Protein AF-A0A962Y9X4-F1 (afdb_monomer)

Solvent-accessible surface area (backbone atoms only — not comparable to full-atom values): 12988 Å² total; per-residue (Å²): 122,91,63,60,58,50,52,53,44,17,52,38,47,25,53,14,50,51,26,37,35,48,17,72,58,70,67,43,61,69,30,40,52,50,14,50,55,36,32,64,44,26,44,75,70,36,74,74,23,45,61,57,31,49,41,53,49,50,48,50,44,45,65,75,44,47,75,53,32,58,54,52,50,50,52,49,50,53,48,49,52,54,34,53,77,65,60,35,51,77,59,91,78,32,34,47,34,79,51,34,43,29,42,79,98,79,46,78,44,55,40,49,83,48,92,53,58,66,49,53,47,47,43,38,69,72,31,82,83,45,39,69,59,57,62,44,55,63,52,30,50,47,31,68,74,35,65,74,49,29,74,74,32,50,39,52,32,55,48,26,53,39,53,50,47,52,51,48,51,52,48,47,43,39,29,32,28,72,56,29,64,44,39,69,71,43,56,59,49,56,53,56,51,52,34,51,41,55,52,52,54,50,47,52,53,52,49,52,50,57,51,53,56,55,57,53,58,56,53,53,55,53,53,52,57,59,69,70,55,72,95,80,79,89,80,79,96,79,85,87,130

Sequence (241 aa):
LAGYADLWLTACYGLAALSLLQWCRSGDYRQLGLGLLLGGCLPLIKVDGTVWALGLLVLVLVRALGKGFWILLLLTLVGAVIWYQRGGVQLGSWQITPQLIELPYIGRYELFYTANWAAVRDQLLFGGSWHLLWYLAPLSLLALLFPALRLRSPALFYGAVLFLFDLLVLYVLFFFTQAAQWAVDATSLNRLFMHISPLAVFLLFLLSQAILLSTGTSKGLNTELQSAVPPAQLKNPAVAR

Foldseek 3Di:
DVQPLLVLLLVLLLQLLVLLLVCLQPVDCVSVVSSLVSLVCQCVSDVVSVLSSVLSVLLVCCSVCPVVNVVVVVVVVVVVVVQQVVQHDDDPQAGDGCQWGGDPPSGIWGWDFDPLCVLLVCCCCPNDPNVLLVVVLVVLVCCCVDVVNCVLRVSSVSLSSSSVSLVVVVCRQCGTTPCVVVSNVVPVVVSSSSSCVSSSVVSVVSVVVSVVVVVVVVVVVVVVVVVPDDPPPPDDPDDDD

Radius of gyration: 23.95 Å; Cα contacts (8 Å, |Δi|>4): 258; chains: 1; bounding box: 43×59×86 Å

pLDDT: mean 83.58, std 12.85, range [46.34, 97.88]

Secondary structure (DSSP, 8-state):
-TTHHHHHHHHHHHHHHHHHHHHHHH--HHHHHHHHHHHHHHHHH-TTHHHHHHHHHHHHHHHHHTTHHHHHHHHHHHHHHHHHHTT-EEETTEEE-SSEEEETTTEEEEB-----HHHHHHHHHTSTTTHHHHHHHHHHHHHHH-HHHHHH-HHHHHHHHHHHHHHHHHHHHHHHBTTHHHHHTSHHHHHHHHHHHHHHHHHHHHHHHHHHHHHHHHHHHHHHHHHSS-TTSS-------

Nearest PDB structures (foldseek):
  4ags-assembly1_C  TM=7.314E-01  e=3.938E+00  Leishmania infantum
  5xsj-assembly1_L  TM=4.617E-01  e=5.982E+00  Clostridium beijerinckii NCIMB 8052

Structure (mmCIF, N/CA/C/O backbone):
data_AF-A0A962Y9X4-F1
#
_entry.id   AF-A0A962Y9X4-F1
#
loop_
_atom_site.group_PDB
_atom_site.id
_atom_site.type_symbol
_atom_site.label_atom_id
_atom_site.label_alt_id
_atom_site.label_comp_id
_atom_site.label_asym_id
_atom_site.label_entity_id
_atom_site.label_seq_id
_atom_site.pdbx_PDB_ins_code
_atom_site.Cartn_x
_atom_site.Cartn_y
_atom_site.Cartn_z
_atom_site.occupancy
_atom_site.B_iso_or_equiv
_atom_site.auth_seq_id
_atom_site.auth_comp_id
_atom_site.auth_asym_id
_atom_site.auth_atom_id
_atom_site.pdbx_PDB_model_num
ATOM 1 N N . LEU A 1 1 ? -10.520 3.914 -25.216 1.00 46.72 1 LEU A N 1
ATOM 2 C CA . LEU A 1 1 ? -10.070 4.902 -24.205 1.00 46.72 1 LEU A CA 1
ATOM 3 C C . LEU A 1 1 ? -9.368 4.170 -23.064 1.00 46.72 1 LEU A C 1
ATOM 5 O O . LEU A 1 1 ? -10.023 3.421 -22.353 1.00 46.72 1 LEU A O 1
ATOM 9 N N . ALA A 1 2 ? -8.062 4.369 -22.885 1.00 47.50 2 ALA A N 1
ATOM 10 C CA . ALA A 1 2 ? -7.242 3.653 -21.897 1.00 47.50 2 ALA A CA 1
ATOM 11 C C . ALA A 1 2 ? -7.530 4.001 -20.413 1.00 47.50 2 ALA A C 1
ATOM 13 O O . ALA A 1 2 ? -6.917 3.402 -19.537 1.00 47.50 2 ALA A O 1
ATOM 14 N N . GLY A 1 3 ? -8.446 4.942 -20.130 1.00 60.69 3 GLY A N 1
ATOM 15 C CA . GLY A 1 3 ? -8.770 5.412 -18.772 1.00 60.69 3 GLY A CA 1
ATOM 16 C C . GLY A 1 3 ? -9.952 4.720 -18.074 1.00 60.69 3 GLY A C 1
ATOM 17 O O . GLY A 1 3 ? -10.121 4.893 -16.874 1.00 60.69 3 GLY A O 1
ATOM 18 N N . TYR A 1 4 ? -10.766 3.916 -18.774 1.00 74.38 4 TYR A N 1
ATOM 19 C CA . TYR A 1 4 ? -11.915 3.242 -18.137 1.00 74.38 4 TYR A CA 1
ATOM 20 C C . TYR A 1 4 ? -11.484 2.168 -17.135 1.00 74.38 4 TYR A C 1
ATOM 22 O O . TYR A 1 4 ? -12.081 2.049 -16.070 1.00 74.38 4 TYR A O 1
ATOM 30 N N . ALA A 1 5 ? -10.436 1.403 -17.456 1.00 86.62 5 ALA A N 1
ATOM 31 C CA . ALA A 1 5 ? -9.940 0.346 -16.576 1.00 86.62 5 ALA A CA 1
ATOM 32 C C . ALA A 1 5 ? -9.414 0.902 -15.243 1.00 86.62 5 ALA A C 1
ATOM 34 O O . ALA A 1 5 ? -9.625 0.283 -14.206 1.00 86.62 5 ALA A O 1
ATOM 35 N N . ASP A 1 6 ? -8.797 2.088 -15.256 1.00 89.75 6 ASP A N 1
ATOM 36 C CA . ASP A 1 6 ? -8.283 2.734 -14.043 1.00 89.75 6 ASP A CA 1
ATOM 37 C C . ASP A 1 6 ? -9.418 3.151 -13.095 1.00 89.75 6 ASP A C 1
ATOM 39 O O . ASP A 1 6 ? -9.262 3.056 -11.881 1.00 89.75 6 ASP A O 1
ATOM 43 N N . LEU A 1 7 ? -10.589 3.545 -13.616 1.00 90.81 7 LEU A N 1
ATOM 44 C CA . LEU A 1 7 ? -11.763 3.859 -12.788 1.00 90.81 7 LEU A CA 1
ATOM 45 C C . LEU A 1 7 ? -12.306 2.614 -12.079 1.00 90.81 7 LEU A C 1
ATOM 47 O O . LEU A 1 7 ? -12.566 2.654 -10.877 1.00 90.81 7 LEU A O 1
ATOM 51 N N . TRP A 1 8 ? -12.434 1.499 -12.804 1.00 92.88 8 TRP A N 1
ATOM 52 C CA . TRP A 1 8 ? -12.843 0.220 -12.216 1.00 92.88 8 TRP A CA 1
ATOM 53 C C . TRP A 1 8 ? -11.830 -0.264 -11.185 1.00 92.88 8 TRP A C 1
ATOM 55 O O . TRP A 1 8 ? -12.212 -0.670 -10.090 1.00 92.88 8 TRP A O 1
ATOM 65 N N . LEU A 1 9 ? -10.538 -0.148 -11.498 1.00 94.25 9 LEU A N 1
ATOM 66 C CA . LEU A 1 9 ? -9.467 -0.507 -10.581 1.00 94.25 9 LEU A CA 1
ATOM 67 C C . LEU A 1 9 ? -9.491 0.364 -9.320 1.00 94.25 9 LEU A C 1
ATOM 69 O O . LEU A 1 9 ? -9.404 -0.169 -8.221 1.00 94.25 9 LEU A O 1
ATOM 73 N N . THR A 1 10 ? -9.687 1.677 -9.467 1.00 94.88 10 THR A N 1
ATOM 74 C CA . THR A 1 10 ? -9.823 2.631 -8.355 1.00 94.88 10 THR A CA 1
ATOM 75 C C . THR A 1 10 ? -10.999 2.271 -7.454 1.00 94.88 10 THR A C 1
ATOM 77 O O . THR A 1 10 ? -10.853 2.216 -6.234 1.00 94.88 10 THR A O 1
ATOM 80 N N . ALA A 1 11 ? -12.168 2.003 -8.040 1.00 95.06 11 ALA A N 1
ATOM 81 C CA . ALA A 1 11 ? -13.365 1.649 -7.286 1.00 95.06 11 ALA A CA 1
ATOM 82 C C . ALA A 1 11 ? -13.190 0.312 -6.550 1.00 95.06 11 ALA A C 1
ATOM 84 O O . ALA A 1 11 ? -13.435 0.237 -5.346 1.00 95.06 11 ALA A O 1
ATOM 85 N N . CYS A 1 12 ? -12.717 -0.728 -7.244 1.00 96.38 12 CYS A N 1
ATOM 86 C CA . CYS A 1 12 ? -12.464 -2.036 -6.644 1.00 96.38 12 CYS A CA 1
ATOM 87 C C . CYS A 1 12 ? -11.396 -1.962 -5.550 1.00 96.38 12 CYS A C 1
ATOM 89 O O . CYS A 1 12 ? -11.605 -2.522 -4.476 1.00 96.38 12 CYS A O 1
ATOM 91 N N . TYR A 1 13 ? -10.293 -1.245 -5.783 1.00 97.19 13 TYR A N 1
ATOM 92 C CA . TYR A 1 13 ? -9.227 -1.081 -4.796 1.00 97.19 13 TYR A CA 1
ATOM 93 C C . TYR A 1 13 ? -9.720 -0.317 -3.571 1.00 97.19 13 TYR A C 1
ATOM 95 O O . TYR A 1 13 ? -9.537 -0.779 -2.448 1.00 97.19 13 TYR A O 1
ATOM 103 N N . GLY A 1 14 ? -10.414 0.805 -3.779 1.00 96.69 14 GLY A N 1
ATOM 104 C CA . GLY A 1 14 ? -11.006 1.589 -2.702 1.00 96.69 14 GLY A CA 1
ATOM 105 C C . GLY A 1 14 ? -11.953 0.750 -1.847 1.00 96.69 14 GLY A C 1
ATOM 106 O O . GLY A 1 14 ? -11.791 0.690 -0.633 1.00 96.69 14 GLY A O 1
ATOM 107 N N . LEU A 1 15 ? -12.899 0.037 -2.463 1.00 97.75 15 LEU A N 1
ATOM 108 C CA . LEU A 1 15 ? -13.837 -0.824 -1.737 1.00 97.75 15 LEU A CA 1
ATOM 109 C C . LEU A 1 15 ? -13.135 -1.983 -1.017 1.00 97.75 15 LEU A C 1
ATOM 111 O O . LEU A 1 15 ? -13.470 -2.271 0.133 1.00 97.75 15 LEU A O 1
ATOM 115 N N . ALA A 1 16 ? -12.143 -2.613 -1.651 1.00 97.88 16 ALA A N 1
ATOM 116 C CA . ALA A 1 16 ? -11.348 -3.666 -1.030 1.00 97.88 16 ALA A CA 1
ATOM 117 C C . ALA A 1 16 ? -10.605 -3.141 0.206 1.00 97.88 16 ALA A C 1
ATOM 119 O O . ALA A 1 16 ? -10.707 -3.726 1.285 1.00 97.88 16 ALA A O 1
ATOM 120 N N . ALA A 1 17 ? -9.923 -2.000 0.074 1.00 97.62 17 ALA A N 1
ATOM 121 C CA . ALA A 1 17 ? -9.208 -1.347 1.160 1.00 97.62 17 ALA A CA 1
ATOM 122 C C . ALA A 1 17 ? -10.156 -0.988 2.312 1.00 97.62 17 ALA A C 1
ATOM 124 O O . ALA A 1 17 ? -9.894 -1.355 3.454 1.00 97.62 17 ALA A O 1
ATOM 125 N N . LEU A 1 18 ? -11.292 -0.342 2.030 1.00 97.12 18 LEU A N 1
ATOM 126 C CA . LEU A 1 18 ? -12.280 0.027 3.050 1.00 97.12 18 LEU A CA 1
ATOM 127 C C . LEU A 1 18 ? -12.853 -1.191 3.779 1.00 97.12 18 LEU A C 1
ATOM 129 O O . LEU A 1 18 ? -12.987 -1.169 5.004 1.00 97.12 18 LEU A O 1
ATOM 133 N N . SER A 1 19 ? -13.150 -2.265 3.047 1.00 97.69 19 SER A N 1
ATOM 134 C CA . SER A 1 19 ? -13.632 -3.515 3.630 1.00 97.69 19 SER A CA 1
ATOM 135 C C . SER A 1 19 ? -12.573 -4.144 4.546 1.00 97.69 19 SER A C 1
ATOM 137 O O . SER A 1 19 ? -12.862 -4.473 5.699 1.00 97.69 19 SER A O 1
ATOM 139 N N . LEU A 1 20 ? -11.305 -4.186 4.123 1.00 97.50 20 LEU A N 1
ATOM 140 C CA . LEU A 1 20 ? -10.213 -4.669 4.974 1.00 97.50 20 LEU A CA 1
ATOM 141 C C . LEU A 1 20 ? -9.964 -3.772 6.192 1.00 97.50 20 LEU A C 1
ATOM 143 O O . LEU A 1 20 ? -9.727 -4.286 7.283 1.00 97.50 20 LEU A O 1
ATOM 147 N N . LEU A 1 21 ? -10.066 -2.448 6.063 1.00 96.12 21 LEU A N 1
ATOM 148 C CA . LEU A 1 21 ? -9.967 -1.533 7.206 1.00 96.12 21 LEU A CA 1
ATOM 149 C C . LEU A 1 21 ? -11.110 -1.749 8.202 1.00 96.12 21 LEU A C 1
ATOM 151 O O . LEU A 1 21 ? -10.891 -1.719 9.417 1.00 96.12 21 LEU A O 1
ATOM 155 N N . GLN A 1 22 ? -12.315 -2.027 7.705 1.00 95.56 22 GLN A N 1
ATOM 156 C CA . GLN A 1 22 ? -13.458 -2.379 8.536 1.00 95.56 22 GLN A CA 1
ATOM 157 C C . GLN A 1 22 ? -13.240 -3.718 9.256 1.00 95.56 22 GLN A C 1
ATOM 159 O O . GLN A 1 22 ? -13.526 -3.804 10.454 1.00 95.56 22 GLN A O 1
ATOM 164 N N . TRP A 1 23 ? -12.682 -4.734 8.591 1.00 96.56 23 TRP A N 1
ATOM 165 C CA . TRP A 1 23 ? -12.260 -5.981 9.242 1.00 96.56 23 TRP A CA 1
ATOM 166 C C . TRP A 1 23 ? -11.181 -5.731 10.302 1.00 96.56 23 TRP A C 1
ATOM 168 O O . TRP A 1 23 ? -11.317 -6.178 11.438 1.00 96.56 23 TRP A O 1
ATOM 178 N N . CYS A 1 24 ? -10.151 -4.944 9.995 1.00 93.69 24 CYS A N 1
ATOM 179 C CA . CYS A 1 24 ? -9.100 -4.595 10.949 1.00 93.69 24 CYS A CA 1
ATOM 180 C C . CYS A 1 24 ? -9.654 -3.914 12.210 1.00 93.69 24 CYS A C 1
ATOM 182 O O . CYS A 1 24 ? -9.166 -4.178 13.312 1.00 93.69 24 CYS A O 1
ATOM 184 N N . ARG A 1 25 ? -10.684 -3.072 12.053 1.00 91.69 25 ARG A N 1
ATOM 185 C CA . ARG A 1 25 ? -11.368 -2.366 13.145 1.00 91.69 25 ARG A CA 1
ATOM 186 C C . ARG A 1 25 ? -12.295 -3.265 13.964 1.00 91.69 25 ARG A C 1
ATOM 188 O O . ARG A 1 25 ? -12.304 -3.155 15.184 1.00 91.69 25 ARG A O 1
ATOM 195 N N . SER A 1 26 ? -13.111 -4.084 13.305 1.00 92.69 26 SER A N 1
ATOM 196 C CA . SER A 1 26 ? -14.237 -4.801 13.932 1.00 92.69 26 SER A CA 1
ATOM 197 C C . SER A 1 26 ? -13.987 -6.289 14.179 1.00 92.69 26 SER A C 1
ATOM 199 O O . SER A 1 26 ? -14.693 -6.899 14.973 1.00 92.69 26 SER A O 1
ATOM 201 N N . GLY A 1 27 ? -13.002 -6.880 13.505 1.00 92.56 27 GLY A N 1
ATOM 202 C CA . GLY A 1 27 ? -12.784 -8.326 13.475 1.00 92.56 27 GLY A CA 1
ATOM 203 C C . GLY A 1 27 ? -13.788 -9.099 12.612 1.00 92.56 27 GLY A C 1
ATOM 204 O O . GLY A 1 27 ? -13.724 -10.324 12.590 1.00 92.56 27 GLY A O 1
ATOM 205 N N . ASP A 1 28 ? -14.698 -8.430 11.893 1.00 95.94 28 ASP A N 1
ATOM 206 C CA . ASP A 1 28 ? -15.720 -9.097 11.077 1.00 95.94 28 ASP A CA 1
ATOM 207 C C . ASP A 1 28 ? -15.116 -9.779 9.836 1.00 95.94 28 ASP A C 1
ATOM 209 O O . ASP A 1 28 ? -14.714 -9.128 8.869 1.00 95.94 28 ASP A O 1
ATOM 213 N N . TYR A 1 29 ? -15.079 -11.113 9.843 1.00 96.50 29 TYR A N 1
ATOM 214 C CA . TYR A 1 29 ? -14.534 -11.924 8.752 1.00 96.50 29 TYR A CA 1
ATOM 215 C C . TYR A 1 29 ? -15.316 -11.816 7.437 1.00 96.50 29 TYR A C 1
ATOM 217 O O . TYR A 1 29 ? -14.760 -12.119 6.383 1.00 96.50 29 TYR A O 1
ATOM 225 N N . ARG A 1 30 ? -16.570 -11.347 7.449 1.00 97.38 30 ARG A N 1
ATOM 226 C CA . ARG A 1 30 ? -17.319 -11.088 6.205 1.00 97.38 30 ARG A CA 1
ATOM 227 C C . ARG A 1 30 ? -16.662 -9.972 5.400 1.00 97.38 30 ARG A C 1
ATOM 229 O O . ARG A 1 30 ? -16.582 -10.052 4.179 1.00 97.38 30 ARG A O 1
ATOM 236 N N . GLN A 1 31 ? -16.140 -8.969 6.102 1.00 97.62 31 GLN A N 1
ATOM 237 C CA . GLN A 1 31 ? -15.397 -7.862 5.510 1.00 97.62 31 GLN A CA 1
ATOM 238 C C . GLN A 1 31 ? -14.004 -8.307 5.046 1.00 97.62 31 GLN A C 1
ATOM 240 O O . GLN A 1 31 ? -13.529 -7.868 4.006 1.00 97.62 31 GLN A O 1
ATOM 245 N N . LEU A 1 32 ? -13.375 -9.263 5.740 1.00 97.44 32 LEU A N 1
ATOM 246 C CA . LEU A 1 32 ? -12.164 -9.901 5.217 1.00 97.44 32 LEU A CA 1
ATOM 247 C C . LEU A 1 32 ? -12.449 -10.618 3.891 1.00 97.44 32 LEU A C 1
ATOM 249 O O . LEU A 1 32 ? -11.742 -10.395 2.914 1.00 97.44 32 LEU A O 1
ATOM 253 N N . GLY A 1 33 ? -13.493 -11.450 3.850 1.00 97.69 33 GLY A N 1
ATOM 254 C CA . GLY A 1 33 ? -13.881 -12.185 2.646 1.00 97.69 33 GLY A CA 1
ATOM 255 C C . GLY A 1 33 ? -14.200 -11.258 1.473 1.00 97.69 33 GLY A C 1
ATOM 256 O O . GLY A 1 33 ? -13.692 -11.471 0.376 1.00 97.69 33 GLY A O 1
ATOM 257 N N . LEU A 1 34 ? -14.973 -10.193 1.713 1.00 97.88 34 LEU A N 1
ATOM 258 C CA . LEU A 1 34 ? -15.286 -9.184 0.699 1.00 97.88 34 LEU A CA 1
ATOM 259 C C . LEU A 1 34 ? -14.027 -8.449 0.214 1.00 97.88 34 LEU A C 1
ATOM 261 O O . LEU A 1 34 ? -13.825 -8.318 -0.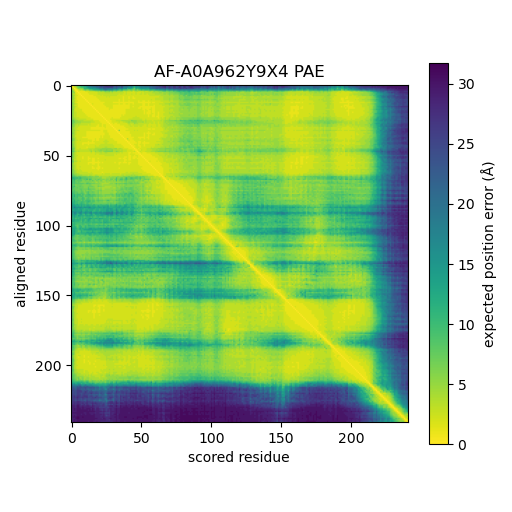991 1.00 97.88 34 LEU A O 1
ATOM 265 N N . GLY A 1 35 ? -13.166 -8.008 1.135 1.00 97.31 35 GLY A N 1
ATOM 266 C CA . GLY A 1 35 ? -11.914 -7.334 0.803 1.00 97.31 35 GLY A CA 1
ATOM 267 C C . GLY A 1 35 ? -10.958 -8.211 -0.010 1.00 97.31 35 GLY A C 1
ATOM 268 O O . GLY A 1 35 ? -10.387 -7.741 -0.990 1.00 97.31 35 GLY A O 1
ATOM 269 N N . LEU A 1 36 ? -10.828 -9.494 0.341 1.00 97.38 36 LEU A N 1
ATOM 270 C CA . LEU A 1 36 ? -10.015 -10.459 -0.407 1.00 97.38 36 LEU A CA 1
ATOM 271 C C . LEU A 1 36 ? -10.610 -10.783 -1.778 1.00 97.38 36 LEU A C 1
ATOM 273 O O . LEU A 1 36 ? -9.864 -10.880 -2.748 1.00 97.38 36 LEU A O 1
ATOM 277 N N . LEU A 1 37 ? -11.935 -10.916 -1.875 1.00 97.75 37 LEU A N 1
ATOM 278 C CA . LEU A 1 37 ? -12.621 -11.143 -3.145 1.00 97.75 37 LEU A CA 1
ATOM 279 C C . LEU A 1 37 ? -12.390 -9.968 -4.099 1.00 97.75 37 LEU A C 1
ATOM 281 O O . LEU A 1 37 ? -11.941 -10.171 -5.223 1.00 97.75 37 LEU A O 1
ATOM 285 N N . LEU A 1 38 ? -12.621 -8.737 -3.633 1.00 97.38 38 LEU A N 1
ATOM 286 C CA . LEU A 1 38 ? -12.392 -7.530 -4.430 1.00 97.38 38 LEU A CA 1
ATOM 287 C C . LEU A 1 38 ? -10.906 -7.339 -4.765 1.00 97.38 38 LEU A C 1
ATOM 289 O O . LEU A 1 38 ? -10.576 -6.993 -5.897 1.00 97.38 38 LEU A O 1
ATOM 293 N N . GLY A 1 39 ? -10.011 -7.612 -3.811 1.00 96.25 39 GLY A N 1
ATOM 294 C CA . GLY A 1 39 ? -8.563 -7.581 -4.018 1.00 96.25 39 GLY A CA 1
ATOM 295 C C . GLY A 1 39 ? -8.095 -8.590 -5.070 1.00 96.25 39 GLY A C 1
ATOM 296 O O . GLY A 1 39 ? -7.272 -8.258 -5.918 1.00 96.25 39 GLY A O 1
ATOM 297 N N . GLY A 1 40 ? -8.674 -9.794 -5.073 1.00 96.00 40 GLY A N 1
ATOM 298 C CA . GLY A 1 40 ? -8.413 -10.835 -6.068 1.00 96.00 40 GLY A CA 1
ATOM 299 C C . GLY A 1 40 ? -8.912 -10.487 -7.473 1.00 96.00 40 GLY A C 1
ATOM 300 O O . GLY A 1 40 ? -8.381 -11.004 -8.452 1.00 96.00 40 GLY A O 1
ATOM 301 N N . CYS A 1 41 ? -9.881 -9.576 -7.598 1.00 95.62 41 CYS A N 1
ATOM 302 C CA . CYS A 1 41 ? -10.320 -9.058 -8.893 1.00 95.62 41 CYS A CA 1
ATOM 303 C C . CYS A 1 41 ? -9.356 -8.019 -9.488 1.00 95.62 41 CYS A C 1
ATOM 305 O O . CYS A 1 41 ? -9.370 -7.826 -10.702 1.00 95.62 41 CYS A O 1
ATOM 307 N N . LEU A 1 42 ? -8.509 -7.358 -8.687 1.00 94.94 42 LEU A N 1
ATOM 308 C CA . LEU A 1 42 ? -7.631 -6.284 -9.179 1.00 94.94 42 LEU A CA 1
ATOM 309 C C . LEU A 1 42 ? -6.696 -6.738 -10.315 1.00 94.94 42 LEU A C 1
ATOM 311 O O . LEU A 1 42 ? -6.689 -6.065 -11.349 1.00 94.94 42 LEU A O 1
ATOM 315 N N .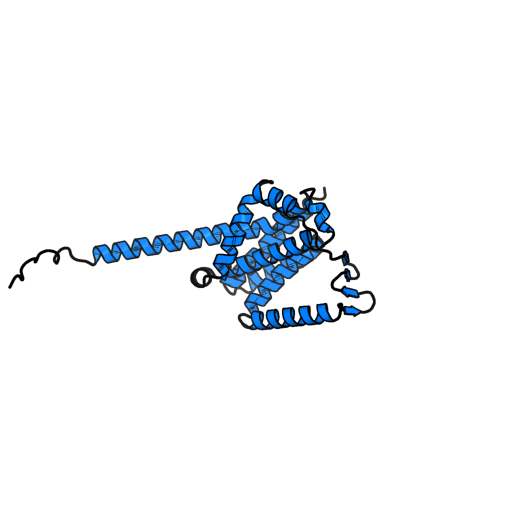 PRO A 1 43 ? -5.970 -7.874 -10.207 1.00 93.12 43 PRO A N 1
ATOM 316 C CA . PRO A 1 43 ? -5.108 -8.359 -11.288 1.00 93.12 43 PRO A CA 1
ATOM 317 C C . PRO A 1 43 ? -5.888 -8.725 -12.559 1.00 93.12 43 PRO A C 1
ATOM 319 O O . PRO A 1 43 ? -5.338 -8.660 -13.655 1.00 93.12 43 PRO A O 1
ATOM 322 N N . LEU A 1 44 ? -7.170 -9.094 -12.423 1.00 92.62 44 LEU A N 1
ATOM 323 C CA . LEU A 1 44 ? -8.043 -9.447 -13.549 1.00 92.62 44 LEU A CA 1
ATOM 324 C C . LEU A 1 44 ? -8.520 -8.212 -14.323 1.00 92.62 44 LEU A C 1
ATOM 326 O O . LEU A 1 44 ? -8.800 -8.307 -15.514 1.00 92.62 44 LEU A O 1
ATOM 330 N N . ILE A 1 45 ? -8.618 -7.057 -13.657 1.00 92.00 45 ILE A N 1
ATOM 331 C CA . ILE A 1 45 ? -8.985 -5.785 -14.295 1.00 92.00 45 ILE A CA 1
ATOM 332 C C . ILE A 1 45 ? -7.793 -5.226 -15.074 1.00 92.00 45 ILE A C 1
ATOM 334 O O . ILE A 1 45 ? -7.944 -4.758 -16.204 1.00 92.00 45 ILE A O 1
ATOM 338 N N . LYS A 1 46 ? -6.607 -5.229 -14.453 1.00 89.00 46 LYS A N 1
ATOM 339 C CA . LYS A 1 46 ? -5.385 -4.662 -15.027 1.00 89.00 46 LYS A CA 1
ATOM 340 C C . LYS A 1 46 ? -4.157 -5.279 -14.367 1.00 89.00 46 LYS A C 1
ATOM 342 O O . LYS A 1 46 ? -4.156 -5.492 -13.159 1.00 89.00 46 LYS A O 1
ATOM 347 N N . VAL A 1 47 ? -3.076 -5.452 -15.130 1.00 85.06 47 VAL A N 1
ATOM 348 C CA . VAL A 1 47 ? -1.792 -5.969 -14.616 1.00 85.06 47 VAL A CA 1
ATOM 349 C C . VAL A 1 47 ? -1.283 -5.144 -13.426 1.00 85.06 47 VAL A C 1
ATOM 351 O O . VAL A 1 47 ? -0.889 -5.725 -12.415 1.00 85.06 47 VAL A O 1
ATOM 354 N N . ASP A 1 48 ? -1.403 -3.810 -13.482 1.00 85.25 48 ASP A N 1
ATOM 355 C CA . ASP A 1 48 ? -1.052 -2.897 -12.377 1.00 85.25 48 ASP A CA 1
ATOM 356 C C . ASP A 1 48 ? -1.816 -3.216 -11.074 1.00 85.25 48 ASP A C 1
ATOM 358 O O . ASP A 1 48 ? -1.325 -2.962 -9.975 1.00 85.25 48 ASP A O 1
ATOM 362 N N . GLY A 1 49 ? -3.006 -3.816 -11.188 1.00 89.31 49 GLY A N 1
ATOM 363 C CA . GLY A 1 49 ? -3.828 -4.310 -10.084 1.00 89.31 49 GLY A CA 1
ATOM 364 C C . GLY A 1 49 ? -3.137 -5.338 -9.197 1.00 89.31 49 GLY A C 1
ATOM 365 O O . GLY A 1 49 ? -3.448 -5.430 -8.011 1.00 89.31 49 GLY A O 1
ATOM 366 N N . THR A 1 50 ? -2.155 -6.058 -9.740 1.00 90.50 50 THR A N 1
ATOM 367 C CA . THR A 1 50 ? -1.342 -7.025 -8.992 1.00 90.50 50 THR A CA 1
ATOM 368 C C . THR A 1 50 ? -0.600 -6.359 -7.841 1.00 90.50 50 THR A C 1
ATOM 370 O O . THR A 1 50 ? -0.571 -6.890 -6.734 1.00 90.50 50 THR A O 1
ATOM 373 N N . VAL A 1 51 ? -0.045 -5.167 -8.068 1.00 90.94 51 VAL A N 1
ATOM 374 C CA . VAL A 1 51 ? 0.738 -4.463 -7.047 1.00 90.94 51 VAL A CA 1
ATOM 375 C C . VAL A 1 51 ? -0.163 -3.943 -5.926 1.00 90.94 51 VAL A C 1
ATOM 377 O O . VAL A 1 51 ? 0.170 -4.070 -4.749 1.00 90.94 51 VAL A O 1
ATOM 380 N N . TRP A 1 52 ? -1.352 -3.449 -6.271 1.00 94.69 52 TRP A N 1
ATOM 381 C CA . TRP A 1 52 ? -2.349 -3.022 -5.287 1.00 94.69 52 TRP A CA 1
ATOM 382 C C . TRP A 1 52 ? -2.883 -4.197 -4.460 1.00 94.69 52 TRP A C 1
ATOM 384 O O . TRP A 1 52 ? -3.040 -4.082 -3.245 1.00 94.69 52 TRP A O 1
ATOM 394 N N . ALA A 1 53 ? -3.087 -5.363 -5.083 1.00 95.62 53 ALA A N 1
ATOM 395 C CA . ALA A 1 53 ? -3.457 -6.586 -4.373 1.00 95.62 53 ALA A CA 1
ATOM 396 C C . ALA A 1 53 ? -2.379 -7.019 -3.360 1.00 95.62 53 ALA A C 1
ATOM 398 O O . ALA A 1 53 ? -2.717 -7.454 -2.257 1.00 95.62 53 ALA A O 1
ATOM 399 N N . LEU A 1 54 ? -1.091 -6.844 -3.685 1.00 93.62 54 LEU A N 1
ATOM 400 C CA . LEU A 1 54 ? 0.003 -7.079 -2.735 1.00 93.62 54 LEU A CA 1
ATOM 401 C C . LEU A 1 54 ? -0.066 -6.129 -1.534 1.00 93.62 54 LEU A C 1
ATOM 403 O O . LEU A 1 54 ? 0.128 -6.580 -0.408 1.00 93.62 54 LEU A O 1
ATOM 407 N N . GLY A 1 55 ? -0.403 -4.853 -1.738 1.00 94.69 55 GLY A N 1
ATOM 408 C CA . GLY A 1 55 ? -0.610 -3.904 -0.636 1.00 94.69 55 GLY A CA 1
ATOM 409 C C . GLY A 1 55 ? -1.728 -4.340 0.313 1.00 94.69 55 GLY A C 1
ATOM 410 O O . GLY A 1 55 ? -1.546 -4.368 1.534 1.00 94.69 55 GLY A O 1
ATOM 411 N N . LEU A 1 56 ? -2.859 -4.786 -0.241 1.00 96.88 56 LEU A N 1
ATOM 412 C CA . LEU A 1 56 ? -3.964 -5.349 0.542 1.00 96.88 56 LEU A CA 1
ATOM 413 C C . LEU A 1 56 ? -3.538 -6.609 1.313 1.00 96.88 56 LEU A C 1
ATOM 415 O O . LEU A 1 56 ? -3.898 -6.771 2.480 1.00 96.88 56 LEU A O 1
ATOM 419 N N . LEU A 1 57 ? -2.732 -7.481 0.701 1.00 95.50 57 LEU A N 1
ATOM 420 C CA . LEU A 1 57 ? -2.191 -8.665 1.368 1.00 95.50 57 LEU A CA 1
ATOM 421 C C . LEU A 1 57 ? -1.248 -8.289 2.518 1.00 95.50 57 LEU A C 1
ATOM 423 O O . LEU A 1 57 ? -1.351 -8.861 3.603 1.00 95.50 57 LEU A O 1
ATOM 427 N N . VAL A 1 58 ? -0.366 -7.305 2.317 1.00 93.19 58 VAL A N 1
ATOM 428 C CA . VAL A 1 58 ? 0.498 -6.769 3.380 1.00 93.19 58 VAL A CA 1
ATOM 429 C C . VAL A 1 58 ? -0.354 -6.287 4.548 1.00 93.19 58 VAL A C 1
ATOM 431 O O . VAL A 1 58 ? -0.070 -6.644 5.689 1.00 93.19 58 VAL A O 1
ATOM 434 N N . LEU A 1 59 ? -1.441 -5.558 4.286 1.00 95.00 59 LEU A N 1
ATOM 435 C CA . LEU A 1 59 ? -2.360 -5.123 5.333 1.00 95.00 59 LEU A CA 1
ATOM 436 C C . LEU A 1 59 ? -2.954 -6.311 6.120 1.00 95.00 59 LEU A C 1
ATOM 438 O O . LEU A 1 59 ? -2.981 -6.282 7.356 1.00 95.00 59 LEU A O 1
ATOM 442 N N . VAL A 1 60 ? -3.379 -7.372 5.426 1.00 95.56 60 VAL A N 1
ATOM 443 C CA . VAL A 1 60 ? -3.877 -8.604 6.062 1.00 95.56 60 VAL A CA 1
ATOM 444 C C . VAL A 1 60 ? -2.810 -9.244 6.947 1.00 95.56 60 VAL A C 1
ATOM 446 O O . VAL A 1 60 ? -3.093 -9.576 8.100 1.00 95.56 60 VAL A O 1
ATOM 449 N N . LEU A 1 61 ? -1.573 -9.353 6.460 1.00 94.25 61 LEU A N 1
ATOM 450 C CA . LEU A 1 61 ? -0.450 -9.915 7.213 1.00 94.25 61 LEU A CA 1
ATOM 451 C C . LEU A 1 61 ? -0.102 -9.078 8.447 1.00 94.25 61 LEU A C 1
ATOM 453 O O . LEU A 1 61 ? 0.103 -9.635 9.525 1.00 94.25 61 LEU A O 1
ATOM 457 N N . VAL A 1 62 ? -0.091 -7.748 8.329 1.00 93.12 62 VAL A N 1
ATOM 458 C CA . VAL A 1 62 ? 0.158 -6.833 9.456 1.00 93.12 62 VAL A CA 1
ATOM 459 C C . VAL A 1 62 ? -0.883 -7.044 10.557 1.00 93.12 62 VAL A C 1
ATOM 461 O O . VAL A 1 62 ? -0.542 -7.073 11.743 1.00 93.12 62 VAL A O 1
ATOM 464 N N . ARG A 1 63 ? -2.162 -7.215 10.193 1.00 93.25 63 ARG A N 1
ATOM 465 C CA . ARG A 1 63 ? -3.233 -7.473 11.165 1.00 93.25 63 ARG A CA 1
ATOM 466 C C . ARG A 1 63 ? -3.140 -8.869 11.776 1.00 93.25 63 ARG A C 1
ATOM 468 O O . ARG A 1 63 ? -3.258 -8.978 12.996 1.00 93.25 63 ARG A O 1
ATOM 475 N N . ALA A 1 64 ? -2.946 -9.896 10.952 1.00 92.31 64 ALA A N 1
ATOM 476 C CA . ALA A 1 64 ? -2.960 -11.297 11.368 1.00 92.31 64 ALA A CA 1
ATOM 477 C C . ALA A 1 64 ? -1.741 -11.673 12.223 1.00 92.31 64 ALA A C 1
ATOM 479 O O . ALA A 1 64 ? -1.884 -12.358 13.232 1.00 92.31 64 ALA A O 1
ATOM 480 N N . LEU A 1 65 ? -0.548 -11.196 11.854 1.00 91.69 65 LEU A N 1
ATOM 481 C CA . LEU A 1 65 ? 0.702 -11.532 12.542 1.00 91.69 65 LEU A CA 1
ATOM 482 C C . LEU A 1 65 ? 1.008 -10.597 13.720 1.00 91.69 65 LEU A C 1
ATOM 484 O O . LEU A 1 65 ? 1.825 -10.929 14.582 1.00 91.69 65 LEU A O 1
ATOM 488 N N . GLY A 1 66 ? 0.387 -9.413 13.775 1.00 88.56 66 GLY A N 1
ATOM 489 C CA . GLY A 1 66 ? 0.590 -8.445 14.851 1.00 88.56 66 GLY A CA 1
ATOM 490 C C . GLY A 1 66 ? 2.070 -8.085 15.031 1.00 88.56 66 GLY A C 1
ATOM 491 O O . GLY A 1 66 ? 2.702 -7.553 14.124 1.00 88.56 66 GLY A O 1
ATOM 492 N N . LYS A 1 67 ? 2.651 -8.380 16.204 1.00 85.06 67 LYS A N 1
ATOM 493 C CA . LYS A 1 67 ? 4.088 -8.145 16.457 1.00 85.06 67 LYS A CA 1
ATOM 494 C C . LYS A 1 67 ? 5.000 -9.044 15.611 1.00 85.06 67 LYS A C 1
ATOM 496 O O . LYS A 1 67 ? 6.104 -8.623 15.279 1.00 85.06 67 LYS A O 1
ATOM 501 N N . GLY A 1 68 ? 4.535 -10.237 15.233 1.00 86.56 68 GLY A N 1
ATOM 502 C CA . GLY A 1 68 ? 5.273 -11.167 14.375 1.00 86.56 68 GLY A CA 1
ATOM 503 C C . GLY A 1 68 ? 5.527 -10.617 12.972 1.00 86.56 68 GLY A C 1
ATOM 504 O O . GLY A 1 68 ? 6.507 -10.999 12.341 1.00 86.56 68 GLY A O 1
ATOM 505 N N . PHE A 1 69 ? 4.722 -9.648 12.519 1.00 88.75 69 PHE A N 1
ATOM 506 C CA . PHE A 1 69 ? 4.976 -8.939 11.266 1.00 88.75 69 PHE A CA 1
ATOM 507 C C . PHE A 1 69 ? 6.336 -8.231 11.269 1.00 88.75 69 PHE A C 1
ATOM 509 O O . PHE A 1 69 ? 7.021 -8.254 10.258 1.00 88.75 69 PHE A O 1
ATOM 516 N N . TRP A 1 70 ? 6.771 -7.651 12.393 1.00 86.94 70 TRP A N 1
ATOM 517 C CA . TRP A 1 70 ? 8.078 -6.984 12.467 1.00 86.94 70 TRP A CA 1
ATOM 518 C C . TRP A 1 70 ? 9.239 -7.966 12.355 1.00 86.94 70 TRP A C 1
ATOM 520 O O . TRP A 1 70 ? 10.261 -7.634 11.765 1.00 86.94 70 TRP A O 1
ATOM 530 N N . ILE A 1 71 ? 9.067 -9.181 12.880 1.00 89.06 71 ILE A N 1
ATOM 531 C CA . ILE A 1 71 ? 10.042 -10.262 12.711 1.00 89.06 71 ILE A CA 1
ATOM 532 C C . ILE A 1 71 ? 10.075 -10.680 11.242 1.00 89.06 71 ILE A C 1
ATOM 534 O O . ILE A 1 71 ? 11.151 -10.754 10.660 1.00 89.06 71 ILE A O 1
ATOM 538 N N . LEU A 1 72 ? 8.911 -10.890 10.620 1.00 91.06 72 LEU A N 1
ATOM 539 C CA . LEU A 1 72 ? 8.825 -11.211 9.196 1.00 91.06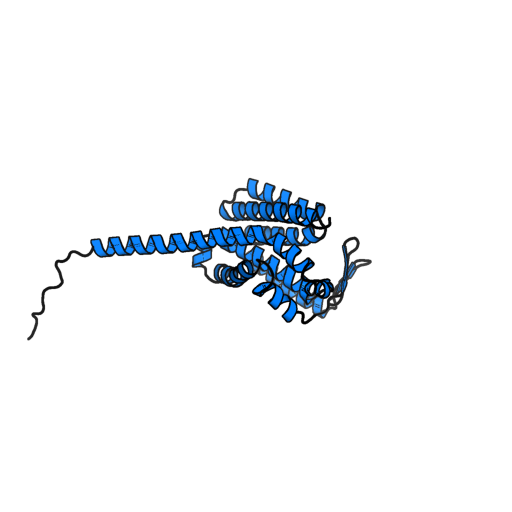 72 LEU A CA 1
ATOM 540 C C . LEU A 1 72 ? 9.450 -10.108 8.331 1.00 91.06 72 LEU A C 1
ATOM 542 O O . LEU A 1 72 ? 10.207 -10.410 7.414 1.00 91.06 72 LEU A O 1
ATOM 546 N N . LEU A 1 73 ? 9.182 -8.839 8.643 1.00 89.56 73 LEU A N 1
ATOM 547 C CA . LEU A 1 73 ? 9.758 -7.686 7.960 1.00 89.56 73 LEU A CA 1
ATOM 548 C C . LEU A 1 73 ? 11.279 -7.663 8.121 1.00 89.56 73 LEU A C 1
ATOM 550 O O . LEU A 1 73 ? 11.985 -7.517 7.131 1.00 89.56 73 LEU A O 1
ATOM 554 N N . LEU A 1 74 ? 11.788 -7.862 9.339 1.00 90.31 74 LEU A N 1
ATOM 555 C CA . LEU A 1 74 ? 13.223 -7.941 9.600 1.00 90.31 74 LEU A CA 1
ATOM 556 C C . LEU A 1 74 ? 13.867 -9.079 8.803 1.00 90.31 74 LEU A C 1
ATOM 558 O O . LEU A 1 74 ? 14.871 -8.857 8.136 1.00 90.31 74 LEU A O 1
ATOM 562 N N . LEU A 1 75 ? 13.275 -10.276 8.822 1.00 92.25 75 LEU A N 1
ATOM 563 C CA . LEU A 1 75 ? 13.753 -11.422 8.045 1.00 92.25 75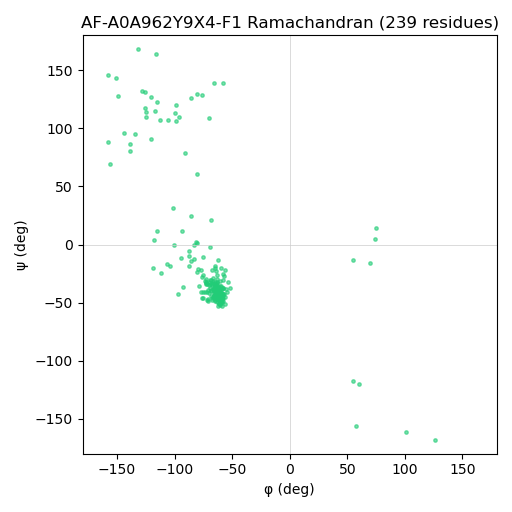 LEU A CA 1
ATOM 564 C C . LEU A 1 75 ? 13.720 -11.140 6.541 1.00 92.25 75 LEU A C 1
ATOM 566 O O . LEU A 1 75 ? 14.657 -11.498 5.835 1.00 92.25 75 LEU A O 1
ATOM 570 N N . THR A 1 76 ? 12.680 -10.459 6.060 1.00 89.81 76 THR A N 1
ATOM 571 C CA . THR A 1 76 ? 12.556 -10.053 4.655 1.00 89.81 76 THR A CA 1
ATOM 572 C C . THR A 1 76 ? 13.646 -9.052 4.280 1.00 89.81 76 THR A C 1
ATOM 574 O O . THR A 1 76 ? 14.278 -9.207 3.241 1.00 89.81 76 THR A O 1
ATOM 577 N N . LEU A 1 77 ? 13.929 -8.066 5.136 1.00 90.38 77 LEU A N 1
ATOM 578 C CA . LEU A 1 77 ? 14.994 -7.084 4.920 1.00 90.38 77 LEU A CA 1
ATOM 579 C C . LEU A 1 77 ? 16.381 -7.732 4.945 1.00 90.38 77 LEU A C 1
ATOM 581 O O . LEU A 1 77 ? 17.190 -7.480 4.057 1.00 90.38 77 LEU A O 1
ATOM 585 N N . VAL A 1 78 ? 16.651 -8.605 5.918 1.00 91.56 78 VAL A N 1
ATOM 586 C CA . VAL A 1 78 ? 17.904 -9.372 5.984 1.00 91.56 78 VAL A CA 1
ATOM 587 C C . VAL A 1 78 ? 18.053 -10.251 4.740 1.00 91.56 78 VAL A C 1
ATOM 589 O O . VAL A 1 78 ? 19.110 -10.256 4.112 1.00 91.56 78 VAL A O 1
ATOM 592 N N . GLY A 1 79 ? 16.984 -10.939 4.336 1.00 90.50 79 GLY A N 1
ATOM 593 C CA . GLY A 1 79 ? 16.940 -11.726 3.107 1.00 90.50 79 GLY A CA 1
ATOM 594 C C . GLY A 1 79 ? 17.214 -10.884 1.861 1.00 90.50 79 GLY A C 1
ATOM 595 O O . GLY A 1 79 ? 18.001 -11.302 1.018 1.00 90.50 79 GLY A O 1
ATOM 596 N N . ALA A 1 80 ? 16.646 -9.678 1.773 1.00 87.94 80 ALA A N 1
ATOM 597 C CA . ALA A 1 80 ? 16.884 -8.743 0.676 1.00 87.94 80 ALA A CA 1
ATOM 598 C C . ALA A 1 80 ? 18.344 -8.266 0.625 1.00 87.94 80 ALA A C 1
ATOM 600 O O . ALA A 1 80 ? 18.924 -8.198 -0.456 1.00 87.94 80 ALA A O 1
ATOM 601 N N . VAL A 1 81 ? 18.972 -8.000 1.776 1.00 89.00 81 VAL A N 1
ATOM 602 C CA . VAL A 1 81 ? 20.403 -7.651 1.849 1.00 89.00 81 VAL A CA 1
ATOM 603 C C . VAL A 1 81 ? 21.270 -8.815 1.371 1.00 89.00 81 VAL A C 1
ATOM 605 O O . VAL A 1 81 ? 22.170 -8.615 0.557 1.00 89.00 81 VAL A O 1
ATOM 608 N N . ILE A 1 82 ? 20.985 -10.038 1.828 1.00 90.25 82 ILE A N 1
ATOM 609 C CA . ILE A 1 82 ? 21.710 -11.241 1.396 1.00 90.25 82 ILE A CA 1
ATOM 610 C C . ILE A 1 82 ? 21.526 -11.469 -0.110 1.00 90.25 82 ILE A C 1
ATOM 612 O O . ILE A 1 82 ? 22.497 -11.735 -0.815 1.00 90.25 82 ILE A O 1
ATOM 616 N N . TRP A 1 83 ? 20.296 -11.343 -0.611 1.00 91.56 83 TRP A N 1
ATOM 617 C CA . TRP A 1 83 ? 19.968 -11.447 -2.032 1.00 91.56 83 TRP A CA 1
ATOM 618 C C . TRP A 1 83 ? 20.742 -10.417 -2.865 1.00 91.56 83 TRP A C 1
ATOM 620 O O . TRP A 1 83 ? 21.361 -10.786 -3.863 1.00 91.56 83 TRP A O 1
ATOM 630 N N . TYR A 1 84 ? 20.791 -9.160 -2.414 1.00 88.06 84 TYR A N 1
ATOM 631 C CA . TYR A 1 84 ? 21.521 -8.085 -3.086 1.00 88.06 84 TYR A CA 1
ATOM 632 C C . TYR A 1 84 ? 23.026 -8.374 -3.143 1.00 88.06 84 TYR A C 1
ATOM 634 O O . TYR A 1 84 ? 23.632 -8.287 -4.209 1.00 88.06 84 TYR A O 1
ATOM 642 N N . GLN A 1 85 ? 23.625 -8.792 -2.022 1.00 89.38 85 GLN A N 1
ATOM 643 C CA . GLN A 1 85 ? 25.050 -9.139 -1.960 1.00 89.38 85 GLN A CA 1
ATOM 644 C C . GLN A 1 85 ? 25.417 -10.336 -2.846 1.00 89.38 85 GLN A C 1
ATOM 646 O O . GLN A 1 85 ? 26.540 -10.412 -3.336 1.00 89.38 85 GLN A O 1
ATOM 651 N N . ARG A 1 86 ? 24.482 -11.265 -3.073 1.00 90.81 86 ARG A N 1
ATOM 652 C CA . ARG A 1 86 ? 24.676 -12.426 -3.955 1.00 90.81 86 ARG A CA 1
ATOM 653 C C . ARG A 1 86 ? 24.442 -12.129 -5.439 1.00 90.81 86 ARG A C 1
ATOM 655 O O . ARG A 1 86 ? 24.591 -13.034 -6.252 1.00 90.81 86 ARG A O 1
ATOM 662 N N . GLY A 1 87 ? 24.079 -10.897 -5.801 1.00 85.81 87 GLY A N 1
ATOM 663 C CA . GLY A 1 87 ? 23.765 -10.530 -7.187 1.00 85.81 87 GLY A CA 1
ATOM 664 C C . GLY A 1 87 ? 22.399 -11.032 -7.670 1.00 85.81 87 GLY A C 1
ATOM 665 O O . GLY A 1 87 ? 22.112 -10.984 -8.864 1.00 85.81 87 GLY A O 1
ATOM 666 N N . GLY A 1 88 ? 21.539 -11.476 -6.751 1.00 87.88 88 GLY A N 1
ATOM 667 C CA . GLY A 1 88 ? 20.174 -11.897 -7.030 1.00 87.88 88 GLY A CA 1
ATOM 668 C C . GLY A 1 88 ? 19.947 -13.406 -7.120 1.00 87.88 88 GLY A C 1
ATOM 669 O O . GLY A 1 88 ? 20.727 -14.208 -6.611 1.00 87.88 88 GLY A O 1
ATOM 670 N N . VAL A 1 89 ? 18.831 -13.793 -7.744 1.00 88.75 89 VAL A N 1
ATOM 671 C CA . VAL A 1 89 ? 18.439 -15.189 -7.999 1.00 88.75 89 VAL A CA 1
ATOM 672 C C . VAL A 1 89 ? 18.098 -15.343 -9.479 1.00 88.75 89 VAL A C 1
ATOM 674 O O . VAL A 1 89 ? 17.330 -14.556 -10.032 1.00 88.75 89 VAL A O 1
ATOM 677 N N . GLN A 1 90 ? 18.646 -16.384 -10.103 1.00 89.56 90 GLN A N 1
ATOM 678 C CA . GLN A 1 90 ? 18.338 -16.780 -11.475 1.00 89.56 90 GLN A CA 1
ATOM 679 C C . GLN A 1 90 ? 17.911 -18.250 -11.470 1.00 89.56 90 GLN A C 1
ATOM 681 O O . GLN A 1 90 ? 18.676 -19.122 -11.061 1.00 89.56 90 GLN A O 1
ATOM 686 N N . LEU A 1 91 ? 16.671 -18.520 -11.873 1.00 86.31 91 LEU A N 1
ATOM 687 C CA . LEU A 1 91 ? 16.072 -19.856 -11.901 1.00 86.31 91 LEU A CA 1
ATOM 688 C C . LEU A 1 91 ? 15.343 -20.047 -13.236 1.00 86.31 91 LEU A C 1
ATOM 690 O O . LEU A 1 91 ? 14.189 -19.653 -13.398 1.00 86.31 91 LEU A O 1
ATOM 694 N N . GLY A 1 92 ? 16.023 -20.652 -14.213 1.00 86.38 92 GLY A N 1
ATOM 695 C CA . GLY A 1 92 ? 15.472 -20.851 -15.556 1.00 86.38 92 GLY A CA 1
ATOM 696 C C . GLY A 1 92 ? 15.127 -19.517 -16.228 1.00 86.38 92 GLY A C 1
ATOM 697 O O . GLY A 1 92 ? 15.996 -18.671 -16.399 1.00 86.38 92 GLY A O 1
ATOM 698 N N . SER A 1 93 ? 13.854 -19.322 -16.587 1.00 83.81 93 SER A N 1
ATOM 699 C CA . SER A 1 93 ? 13.351 -18.074 -17.186 1.00 83.81 93 SER A CA 1
ATOM 700 C C . SER A 1 93 ? 13.073 -16.954 -16.173 1.00 83.81 93 SER A C 1
ATOM 702 O O . SER A 1 93 ? 12.559 -15.908 -16.554 1.00 83.81 93 SER A O 1
ATOM 704 N N . TRP A 1 94 ? 13.322 -17.184 -14.883 1.00 87.56 94 TRP A N 1
ATOM 705 C CA . TRP A 1 94 ? 13.113 -16.198 -13.828 1.00 87.56 94 TRP A CA 1
ATOM 706 C C . TRP A 1 94 ? 14.449 -15.547 -13.502 1.00 87.56 94 TRP A C 1
ATOM 708 O O . TRP A 1 94 ? 15.377 -16.232 -13.064 1.00 87.56 94 TRP A O 1
ATOM 718 N N . GLN A 1 95 ? 14.541 -14.232 -13.673 1.00 90.12 95 GLN A N 1
ATOM 719 C CA . GLN A 1 95 ? 15.715 -13.461 -13.278 1.00 90.12 95 GLN A CA 1
ATOM 720 C C . GLN A 1 95 ? 15.268 -12.338 -12.356 1.00 90.12 95 GLN A C 1
ATOM 722 O O . GLN A 1 95 ? 14.606 -11.401 -12.776 1.00 90.12 95 GLN A O 1
ATOM 727 N N . ILE A 1 96 ? 15.609 -12.435 -11.077 1.00 89.12 96 ILE A N 1
ATOM 728 C CA . ILE A 1 96 ? 15.353 -11.378 -10.101 1.00 89.12 96 ILE A CA 1
ATOM 729 C C . ILE A 1 96 ? 16.723 -10.984 -9.570 1.00 89.12 96 ILE A C 1
ATOM 731 O O . ILE A 1 96 ? 17.235 -11.592 -8.626 1.00 89.12 96 ILE A O 1
ATOM 735 N N . THR A 1 97 ? 17.339 -9.999 -10.217 1.00 88.69 97 THR A N 1
ATOM 736 C CA . THR A 1 97 ? 18.643 -9.422 -9.872 1.00 88.69 97 THR A CA 1
ATOM 737 C C . THR A 1 97 ? 18.497 -7.949 -9.478 1.00 88.69 97 THR A C 1
ATOM 739 O O . THR A 1 97 ? 17.463 -7.335 -9.751 1.00 88.69 97 THR A O 1
ATOM 742 N N . PRO A 1 98 ? 19.505 -7.340 -8.826 1.00 84.88 98 PRO A N 1
ATOM 743 C CA . PRO A 1 98 ? 19.446 -5.926 -8.452 1.00 84.88 98 PRO A CA 1
ATOM 744 C C . PRO A 1 98 ? 19.287 -4.957 -9.630 1.00 84.88 98 PRO A C 1
ATOM 746 O O . PRO A 1 98 ? 18.877 -3.819 -9.424 1.00 84.88 98 PRO A O 1
ATOM 749 N N . GLN A 1 99 ? 19.617 -5.393 -10.847 1.00 87.75 99 GLN A N 1
ATOM 750 C CA . GLN A 1 99 ? 19.550 -4.593 -12.071 1.00 87.75 99 GLN A CA 1
ATOM 751 C C . GLN A 1 99 ? 18.379 -4.990 -12.978 1.00 87.75 99 GLN A C 1
ATOM 753 O O . GLN A 1 99 ? 18.032 -4.238 -13.887 1.00 87.75 99 GLN A O 1
ATOM 758 N N . LEU A 1 100 ? 17.782 -6.166 -12.774 1.00 88.19 100 LEU A N 1
ATOM 759 C CA . LEU A 1 100 ? 16.802 -6.730 -13.692 1.00 88.19 100 LEU A CA 1
ATOM 760 C C . LEU A 1 100 ? 15.770 -7.580 -12.955 1.00 88.19 100 LEU A C 1
ATOM 762 O O . LEU A 1 100 ? 16.117 -8.527 -12.254 1.00 88.19 100 LEU A O 1
ATOM 766 N N . ILE A 1 101 ? 14.495 -7.296 -13.192 1.00 86.50 101 ILE A N 1
ATOM 767 C CA . ILE A 1 101 ? 13.393 -8.190 -12.842 1.00 86.50 101 ILE A CA 1
ATOM 768 C C . ILE A 1 101 ? 12.777 -8.692 -14.145 1.00 86.50 101 ILE A C 1
ATOM 770 O O . ILE A 1 101 ? 12.089 -7.956 -14.845 1.00 86.50 101 ILE A O 1
ATOM 774 N N . GLU A 1 102 ? 13.026 -9.950 -14.472 1.00 88.62 102 GLU A N 1
ATOM 775 C CA . GLU A 1 102 ? 12.431 -10.675 -15.585 1.00 88.62 102 GLU A CA 1
ATOM 776 C C . GLU A 1 102 ? 11.615 -11.844 -15.038 1.00 88.62 102 GLU A C 1
ATOM 778 O O . GLU A 1 102 ? 12.135 -12.775 -14.415 1.00 88.62 102 GLU A O 1
ATOM 783 N N . LEU A 1 103 ? 10.306 -11.765 -15.253 1.00 84.19 103 LEU A N 1
ATOM 784 C CA . LEU A 1 103 ? 9.345 -12.764 -14.811 1.00 84.19 103 LEU A CA 1
ATOM 785 C C . LEU A 1 103 ? 8.522 -13.212 -16.021 1.00 84.19 103 LEU A C 1
ATOM 787 O O . LEU A 1 103 ? 7.996 -12.356 -16.747 1.00 84.19 103 LEU A O 1
ATOM 791 N N . PRO A 1 104 ? 8.359 -14.530 -16.243 1.00 81.06 104 PRO A N 1
ATOM 792 C CA . PRO A 1 104 ? 7.517 -15.011 -17.327 1.00 81.06 104 PRO A CA 1
ATOM 793 C C . PRO A 1 104 ? 6.093 -14.471 -17.147 1.00 81.06 104 PRO A C 1
ATOM 795 O O . PRO A 1 104 ? 5.580 -14.413 -16.030 1.00 81.06 104 PRO A O 1
ATOM 798 N N . TYR A 1 105 ? 5.471 -14.057 -18.253 1.00 76.19 105 TYR A N 1
ATOM 799 C CA . TYR A 1 105 ? 4.127 -13.457 -18.326 1.00 76.19 105 TYR A CA 1
ATOM 800 C C . TYR A 1 105 ? 3.959 -12.040 -17.749 1.00 76.19 105 TYR A C 1
ATOM 802 O O . TYR A 1 105 ? 2.968 -11.394 -18.081 1.00 76.19 105 TYR A O 1
ATOM 810 N N . ILE A 1 106 ? 4.895 -11.532 -16.939 1.00 76.88 106 ILE A N 1
ATOM 811 C CA . ILE A 1 106 ? 4.831 -10.163 -16.388 1.00 76.88 106 ILE A CA 1
ATOM 812 C C . ILE A 1 106 ? 5.684 -9.213 -17.234 1.00 76.88 106 ILE A C 1
ATOM 814 O O . ILE A 1 106 ? 5.236 -8.123 -17.575 1.00 76.88 106 ILE A O 1
ATOM 818 N N . GLY A 1 107 ? 6.884 -9.651 -17.627 1.00 82.19 107 GLY A N 1
ATOM 819 C CA . GLY A 1 107 ? 7.776 -8.895 -18.502 1.00 82.19 107 GLY A CA 1
ATOM 820 C C . GLY A 1 107 ? 9.173 -8.707 -17.923 1.00 82.19 107 GLY A C 1
ATOM 821 O O . GLY A 1 107 ? 9.561 -9.352 -16.946 1.00 82.19 107 GLY A O 1
ATOM 822 N N . ARG A 1 108 ? 9.926 -7.816 -18.569 1.00 86.81 108 ARG A N 1
ATOM 823 C CA . ARG A 1 108 ? 11.311 -7.479 -18.244 1.00 86.81 108 ARG A CA 1
ATOM 824 C C . ARG A 1 108 ? 11.389 -6.023 -17.796 1.00 86.81 108 ARG A C 1
ATOM 826 O O . ARG A 1 108 ? 11.023 -5.127 -18.551 1.00 86.81 108 ARG A O 1
ATOM 833 N N . TYR A 1 109 ? 11.902 -5.802 -16.593 1.00 84.81 109 TYR A N 1
ATOM 834 C CA . TYR A 1 109 ? 12.018 -4.492 -15.965 1.00 84.81 109 TYR A CA 1
ATOM 835 C C . TYR A 1 109 ? 13.463 -4.240 -15.570 1.00 84.81 109 TYR A C 1
ATOM 837 O O . TYR A 1 109 ? 14.007 -4.908 -14.692 1.00 84.81 109 TYR A O 1
ATOM 845 N N . GLU A 1 110 ? 14.080 -3.264 -16.220 1.00 87.62 110 GLU A N 1
ATOM 846 C CA . GLU A 1 110 ? 15.414 -2.810 -15.848 1.00 87.62 110 GLU A CA 1
ATOM 847 C C . GLU A 1 110 ? 15.311 -1.854 -14.665 1.00 87.62 110 GLU A C 1
ATOM 849 O O . GLU A 1 110 ? 14.506 -0.916 -14.670 1.00 87.62 110 GLU A O 1
ATOM 854 N N . LEU A 1 111 ? 16.120 -2.134 -13.646 1.00 86.62 111 LEU A N 1
ATOM 855 C CA . LEU A 1 111 ? 16.176 -1.371 -12.415 1.00 86.62 111 LEU A CA 1
ATOM 856 C C . LEU A 1 111 ? 17.364 -0.420 -12.461 1.00 86.62 111 LEU A C 1
ATOM 858 O O . LEU A 1 111 ? 18.522 -0.837 -12.444 1.00 86.62 111 LEU A O 1
ATOM 862 N N . PHE A 1 112 ? 17.073 0.871 -12.496 1.00 87.06 112 PHE A N 1
ATOM 863 C CA . PHE A 1 112 ? 18.080 1.918 -12.411 1.00 87.06 112 PHE A CA 1
ATOM 864 C C . PHE A 1 112 ? 17.477 3.156 -11.767 1.00 87.06 112 PHE A C 1
ATOM 866 O O . PHE A 1 112 ? 16.314 3.493 -11.985 1.00 87.06 112 PHE A O 1
ATOM 873 N N . TYR A 1 113 ? 18.284 3.838 -10.959 1.00 88.75 113 TYR A N 1
ATOM 874 C CA . TYR A 1 113 ? 17.843 5.059 -10.309 1.00 88.75 113 TYR A CA 1
ATOM 875 C C . TYR A 1 113 ? 17.824 6.223 -11.303 1.00 88.75 113 TYR A C 1
ATOM 877 O O . TYR A 1 113 ? 18.831 6.515 -11.948 1.00 88.75 113 TYR A O 1
ATOM 885 N N . THR A 1 114 ? 16.695 6.921 -11.374 1.00 86.75 114 THR A N 1
ATOM 886 C CA . THR A 1 114 ? 16.527 8.138 -12.169 1.00 86.75 114 THR A CA 1
ATOM 887 C C . THR A 1 114 ? 16.133 9.296 -11.257 1.00 86.75 114 THR A C 1
ATOM 889 O O . THR A 1 114 ? 15.167 9.213 -10.500 1.00 86.75 114 THR A O 1
ATOM 892 N N . ALA A 1 115 ? 16.862 10.411 -11.330 1.00 87.06 115 ALA A N 1
ATOM 893 C CA . ALA A 1 115 ? 16.648 11.579 -10.475 1.00 87.06 115 ALA A CA 1
ATOM 894 C C . ALA A 1 115 ? 15.487 12.478 -10.959 1.00 87.06 115 ALA A C 1
ATOM 896 O O . ALA A 1 115 ? 15.673 13.665 -11.217 1.00 87.06 115 ALA A O 1
ATOM 897 N N . ASN A 1 116 ? 14.266 11.942 -11.032 1.00 84.69 116 ASN A N 1
ATOM 898 C CA . ASN A 1 116 ? 13.086 12.645 -11.568 1.00 84.69 116 ASN A CA 1
ATOM 899 C C . ASN A 1 116 ? 12.345 13.527 -10.550 1.00 84.69 116 ASN A C 1
ATOM 901 O O . ASN A 1 116 ? 11.161 13.834 -10.704 1.00 84.69 116 ASN A O 1
ATOM 905 N N . TRP A 1 117 ? 13.048 13.972 -9.508 1.00 86.44 117 TRP A N 1
ATOM 906 C CA . TRP A 1 117 ? 12.469 14.729 -8.400 1.00 86.44 117 TRP A CA 1
ATOM 907 C C . TRP A 1 117 ? 11.778 16.020 -8.829 1.00 86.44 117 TRP A C 1
ATOM 909 O O . TRP A 1 117 ? 10.743 16.349 -8.261 1.00 86.44 117 TRP A O 1
ATOM 919 N N . ALA A 1 118 ? 12.316 16.738 -9.820 1.00 86.81 118 ALA A N 1
ATOM 920 C CA . ALA A 1 118 ? 11.719 17.985 -10.296 1.00 86.81 118 ALA A CA 1
ATOM 921 C C . ALA A 1 118 ? 10.317 17.748 -10.882 1.00 86.81 118 ALA A C 1
ATOM 923 O O . ALA A 1 118 ? 9.354 18.334 -10.399 1.00 86.81 118 ALA A O 1
ATOM 924 N N . ALA A 1 119 ? 10.186 16.811 -11.827 1.00 83.00 119 ALA A N 1
ATOM 925 C CA . ALA A 1 119 ? 8.905 16.470 -12.447 1.00 83.00 119 ALA A CA 1
ATOM 926 C C . ALA A 1 119 ? 7.885 15.941 -11.424 1.00 83.00 119 ALA A C 1
ATOM 928 O O . ALA A 1 119 ? 6.732 16.365 -11.404 1.00 83.00 119 ALA A O 1
ATOM 929 N N . VAL A 1 120 ? 8.325 15.053 -10.525 1.00 83.12 120 VAL A N 1
ATOM 930 C CA . VAL A 1 120 ? 7.467 14.481 -9.478 1.00 83.12 120 VAL A CA 1
ATOM 931 C C . VAL A 1 120 ? 6.995 15.557 -8.498 1.00 83.12 120 VAL A C 1
ATOM 933 O O . VAL A 1 120 ? 5.807 15.615 -8.187 1.00 83.12 120 VAL A O 1
ATOM 936 N N . ARG A 1 121 ? 7.894 16.436 -8.037 1.00 86.38 121 ARG A N 1
ATOM 937 C CA . ARG A 1 121 ? 7.561 17.555 -7.145 1.00 86.38 121 ARG A CA 1
ATOM 938 C C . ARG A 1 121 ? 6.573 18.503 -7.807 1.00 86.38 121 ARG A C 1
ATOM 940 O O . ARG A 1 121 ? 5.589 18.876 -7.174 1.00 86.38 121 ARG A O 1
ATOM 947 N N . ASP A 1 122 ? 6.844 18.897 -9.045 1.00 83.94 122 ASP A N 1
ATOM 948 C CA . ASP A 1 122 ? 6.035 19.893 -9.733 1.00 83.94 122 ASP A CA 1
ATOM 949 C C . ASP A 1 122 ? 4.616 19.356 -9.964 1.00 83.94 122 ASP A C 1
ATOM 951 O O . ASP A 1 122 ? 3.639 20.053 -9.686 1.00 83.94 122 ASP A O 1
ATOM 955 N N . GLN A 1 123 ? 4.485 18.074 -10.317 1.00 80.44 123 GLN A N 1
ATOM 956 C CA . GLN A 1 123 ? 3.180 17.436 -10.467 1.00 80.44 123 GLN A CA 1
ATOM 957 C C . GLN A 1 123 ? 2.466 17.169 -9.131 1.00 80.44 123 GLN A C 1
ATOM 959 O O . GLN A 1 123 ? 1.244 17.234 -9.087 1.00 80.44 123 GLN A O 1
ATOM 964 N N . LEU A 1 124 ? 3.183 16.891 -8.037 1.00 78.69 124 LEU A N 1
ATOM 965 C CA . LEU A 1 124 ? 2.579 16.678 -6.713 1.00 78.69 124 LEU A CA 1
ATOM 966 C C . LEU A 1 124 ? 2.114 17.976 -6.044 1.00 78.69 124 LEU A C 1
ATOM 968 O O . LEU A 1 124 ? 1.072 17.984 -5.392 1.00 78.69 124 LEU A O 1
ATOM 972 N N . LEU A 1 125 ? 2.901 19.049 -6.154 1.00 80.88 125 LEU A N 1
ATOM 973 C CA . LEU A 1 125 ? 2.650 20.306 -5.443 1.00 80.88 125 LEU A CA 1
ATOM 974 C C . LEU A 1 125 ? 1.821 21.297 -6.259 1.00 80.88 125 LEU A C 1
ATOM 976 O O . LEU A 1 125 ? 1.003 22.013 -5.686 1.00 80.88 125 LEU A O 1
ATOM 980 N N . PHE A 1 126 ? 2.032 21.345 -7.574 1.00 77.50 126 PHE A N 1
ATOM 981 C CA . PHE A 1 126 ? 1.414 22.341 -8.453 1.00 77.50 126 PHE A CA 1
ATOM 982 C C . PHE A 1 126 ? 0.512 21.711 -9.523 1.00 77.50 126 PHE A C 1
ATOM 984 O O . PHE A 1 126 ? -0.357 22.387 -10.071 1.00 77.50 126 PHE A O 1
ATOM 991 N N . GLY A 1 127 ? 0.691 20.421 -9.814 1.00 71.25 127 GLY A N 1
ATOM 992 C CA . GLY A 1 127 ? -0.081 19.688 -10.812 1.00 71.25 127 GLY A CA 1
ATOM 993 C C . GLY A 1 127 ? -1.395 19.104 -10.281 1.00 71.25 127 GLY A C 1
ATOM 994 O O . GLY A 1 127 ? -1.432 18.314 -9.338 1.00 71.25 127 GLY A O 1
ATOM 995 N N . GLY A 1 128 ? -2.503 19.425 -10.952 1.00 71.94 128 GLY A N 1
ATOM 996 C CA . GLY A 1 128 ? -3.815 18.825 -10.679 1.00 71.94 128 GL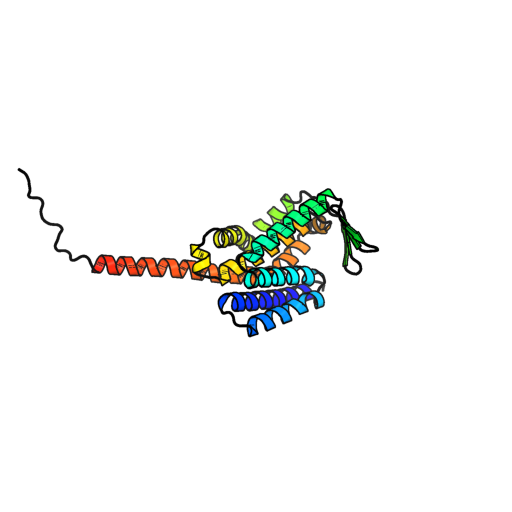Y A CA 1
ATOM 997 C C . GLY A 1 128 ? -4.316 19.005 -9.235 1.00 71.94 128 GLY A C 1
ATOM 998 O O . GLY A 1 128 ? -3.943 19.931 -8.517 1.00 71.94 128 GLY A O 1
ATOM 999 N N . SER A 1 129 ? -5.200 18.105 -8.794 1.00 73.31 129 SER A N 1
ATOM 1000 C CA . SER A 1 129 ? -5.817 18.145 -7.454 1.00 73.31 129 SER A CA 1
ATOM 1001 C C . SER A 1 129 ? -5.066 17.312 -6.402 1.00 73.31 129 SER A C 1
ATOM 1003 O O . SER A 1 129 ? -5.587 17.078 -5.313 1.00 73.31 129 SER A O 1
ATOM 1005 N N . TRP A 1 130 ? -3.847 16.850 -6.702 1.00 75.00 130 TRP A N 1
ATOM 1006 C CA . TRP A 1 130 ? -3.123 15.885 -5.861 1.00 75.00 130 TRP A CA 1
ATOM 1007 C C . TRP A 1 130 ? -2.368 16.501 -4.686 1.00 75.00 130 TRP A C 1
ATOM 1009 O O . TRP A 1 130 ? -2.000 15.778 -3.762 1.00 75.00 130 TRP A O 1
ATOM 1019 N N . HIS A 1 131 ? -2.204 17.823 -4.659 1.00 74.88 131 HIS A N 1
ATOM 1020 C CA . HIS A 1 131 ? -1.577 18.545 -3.548 1.00 74.88 131 HIS A CA 1
ATOM 1021 C C . HIS A 1 131 ? -2.226 18.215 -2.188 1.00 74.88 131 HIS A C 1
ATOM 1023 O O . HIS A 1 131 ? -1.537 18.122 -1.174 1.00 74.88 131 HIS A O 1
ATOM 1029 N N . LEU A 1 132 ? -3.536 17.934 -2.168 1.00 74.25 132 LEU A N 1
ATOM 1030 C CA . LEU A 1 132 ? -4.270 17.472 -0.983 1.00 74.25 132 LEU A CA 1
ATOM 1031 C C . LEU A 1 132 ? -3.794 16.100 -0.476 1.00 74.25 132 LEU A C 1
ATOM 1033 O O . LEU A 1 132 ? -3.691 15.896 0.734 1.00 74.25 132 LEU A O 1
ATOM 1037 N N . LEU A 1 133 ? -3.467 15.172 -1.384 1.00 76.06 133 LEU A N 1
ATOM 1038 C CA . LEU A 1 133 ? -2.929 13.855 -1.026 1.00 76.06 133 LEU A CA 1
ATOM 1039 C C . LEU A 1 133 ? -1.542 13.966 -0.398 1.00 76.06 133 LEU A C 1
ATOM 1041 O O . LEU A 1 133 ? -1.187 13.161 0.459 1.00 76.06 133 LEU A O 1
ATOM 1045 N N . TRP A 1 134 ? -0.750 14.962 -0.791 1.00 77.88 134 TRP A N 1
ATOM 1046 C CA . TRP A 1 134 ? 0.607 15.086 -0.277 1.00 77.88 134 TRP A CA 1
ATOM 1047 C C . TRP A 1 134 ? 0.645 15.477 1.202 1.00 77.88 134 TRP A C 1
ATOM 1049 O O . TRP A 1 134 ? 1.469 14.960 1.954 1.00 77.88 134 TRP A O 1
ATOM 1059 N N . TYR A 1 135 ? -0.310 16.288 1.667 1.00 78.25 135 TYR A N 1
ATOM 1060 C CA . TYR A 1 135 ? -0.451 16.586 3.095 1.00 78.25 135 TYR A CA 1
ATOM 1061 C C . TYR A 1 135 ? -0.825 15.355 3.934 1.00 78.25 135 TYR A C 1
ATOM 1063 O O . TYR A 1 135 ? -0.560 15.334 5.135 1.00 78.25 135 TYR A O 1
ATOM 1071 N N . LEU A 1 136 ? -1.376 14.298 3.329 1.00 78.81 136 LEU A N 1
ATOM 1072 C CA . LEU A 1 136 ? -1.689 13.055 4.037 1.00 78.81 136 LEU A CA 1
ATOM 1073 C C . LEU A 1 136 ? -0.472 12.190 4.339 1.00 78.81 136 LEU A C 1
ATOM 1075 O O . LEU A 1 136 ? -0.514 11.434 5.308 1.00 78.81 136 LEU A O 1
ATOM 1079 N N . ALA A 1 137 ? 0.605 12.280 3.557 1.00 80.50 137 ALA A N 1
ATOM 1080 C CA . ALA A 1 137 ? 1.817 11.501 3.799 1.00 80.50 137 ALA A CA 1
ATOM 1081 C C . ALA A 1 137 ? 2.432 11.777 5.191 1.00 80.50 137 ALA A C 1
ATOM 1083 O O . ALA A 1 137 ? 2.581 10.825 5.967 1.00 80.50 137 ALA A O 1
ATOM 1084 N N . PRO A 1 138 ? 2.712 13.039 5.590 1.00 84.88 138 PRO A N 1
ATOM 1085 C CA . PRO A 1 138 ? 3.217 13.317 6.932 1.00 84.88 138 PRO A CA 1
ATOM 1086 C C . PRO A 1 138 ? 2.188 12.968 8.015 1.00 84.88 138 PRO A C 1
ATOM 1088 O O . PRO A 1 138 ? 2.562 12.441 9.057 1.00 84.88 138 PRO A O 1
ATOM 1091 N N . LEU A 1 139 ? 0.889 13.177 7.775 1.00 82.00 139 LEU A N 1
ATOM 1092 C CA . LEU A 1 139 ? -0.162 12.829 8.742 1.00 82.00 139 LEU A CA 1
ATOM 1093 C C . LEU A 1 139 ? -0.260 11.313 8.977 1.00 82.00 139 LEU A C 1
ATOM 1095 O O . LEU A 1 139 ? -0.437 10.870 10.111 1.00 82.00 139 LEU A O 1
ATOM 1099 N N . SER A 1 140 ? -0.082 10.516 7.925 1.00 81.50 140 SER A N 1
ATOM 1100 C CA . SER A 1 140 ? -0.026 9.054 8.005 1.00 81.50 140 SER A CA 1
ATOM 1101 C C . SER A 1 140 ? 1.192 8.594 8.805 1.00 81.50 140 SER A C 1
ATOM 1103 O O . SER A 1 140 ? 1.077 7.709 9.651 1.00 81.50 140 SER A O 1
ATOM 1105 N N . LEU A 1 141 ? 2.344 9.248 8.619 1.00 83.94 141 LEU A N 1
ATOM 1106 C CA . LEU A 1 141 ? 3.535 8.989 9.428 1.00 83.94 141 LEU A CA 1
ATOM 1107 C C . LEU A 1 141 ? 3.288 9.303 10.911 1.00 83.94 141 LEU A C 1
ATOM 1109 O O . LEU A 1 141 ? 3.618 8.490 11.774 1.00 83.94 141 LEU A O 1
ATOM 1113 N N . LEU A 1 142 ? 2.645 10.434 11.222 1.00 83.31 142 LEU A N 1
ATOM 1114 C CA . LEU A 1 142 ? 2.252 10.757 12.597 1.00 83.31 142 LEU A CA 1
ATOM 1115 C C . LEU A 1 142 ? 1.308 9.686 13.174 1.00 83.31 142 LEU A C 1
ATOM 1117 O O . LEU A 1 142 ? 1.488 9.249 14.309 1.00 83.31 142 LEU A O 1
ATOM 1121 N N . ALA A 1 143 ? 0.341 9.188 12.402 1.00 80.62 143 ALA A N 1
ATOM 1122 C CA . ALA A 1 143 ? -0.548 8.120 12.865 1.00 80.62 143 ALA A CA 1
ATOM 1123 C C . ALA A 1 143 ? 0.196 6.819 13.233 1.00 80.62 143 ALA A C 1
ATOM 1125 O O . ALA A 1 143 ? -0.237 6.110 14.146 1.00 80.62 143 ALA A O 1
ATOM 1126 N N . LEU A 1 144 ? 1.318 6.514 12.569 1.00 81.06 144 LEU A N 1
ATOM 1127 C CA . LEU A 1 144 ? 2.168 5.369 12.911 1.00 81.06 144 LEU A CA 1
ATOM 1128 C C . LEU A 1 144 ? 3.052 5.620 14.138 1.00 81.06 144 LEU A C 1
ATOM 1130 O O . LEU A 1 144 ? 3.221 4.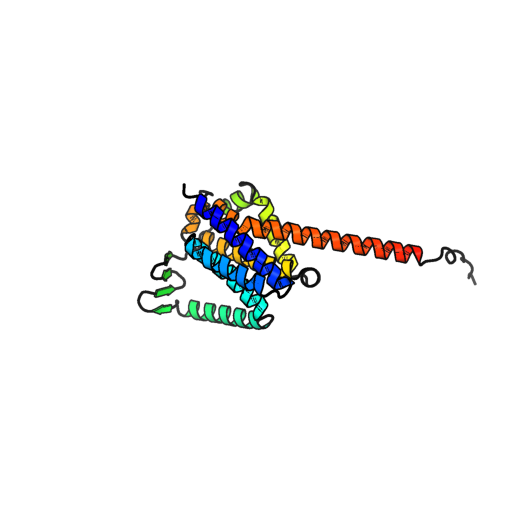717 14.959 1.00 81.06 144 LEU A O 1
ATOM 1134 N N . LEU A 1 145 ? 3.624 6.821 14.251 1.00 83.94 145 LEU A N 1
ATOM 1135 C CA . LEU A 1 145 ? 4.606 7.154 15.286 1.00 83.94 145 LEU A CA 1
ATOM 1136 C C . LEU A 1 145 ? 3.975 7.485 16.642 1.00 83.94 145 LEU A C 1
ATOM 1138 O O . LEU A 1 145 ? 4.638 7.336 17.666 1.00 83.94 145 LEU A O 1
ATOM 1142 N N . PHE A 1 146 ? 2.708 7.909 16.676 1.00 81.75 146 PHE A N 1
ATOM 1143 C CA . PHE A 1 146 ? 2.035 8.332 17.904 1.00 81.75 146 PHE A CA 1
ATOM 1144 C C . PHE A 1 146 ? 1.023 7.279 18.396 1.00 81.75 146 PHE A C 1
ATOM 1146 O O . PHE A 1 146 ? -0.083 7.175 17.853 1.00 81.75 146 PHE A O 1
ATOM 1153 N N . PRO A 1 147 ? 1.320 6.540 19.490 1.00 77.44 147 PRO A N 1
ATOM 1154 C CA . PRO A 1 147 ? 0.439 5.492 20.017 1.00 77.44 147 PRO A CA 1
ATOM 1155 C C . PRO A 1 147 ? -0.964 5.987 20.381 1.00 77.44 147 PRO A C 1
ATOM 1157 O O . PRO A 1 147 ? -1.936 5.248 20.245 1.00 77.44 147 PRO A O 1
ATOM 1160 N N . ALA A 1 148 ? -1.086 7.251 20.795 1.00 75.69 148 ALA A N 1
ATOM 1161 C CA . ALA A 1 148 ? -2.365 7.870 21.128 1.00 75.69 148 ALA A CA 1
ATOM 1162 C C . ALA A 1 148 ? -3.343 7.892 19.938 1.00 75.69 148 ALA A C 1
ATOM 1164 O O . ALA A 1 148 ? -4.542 7.694 20.127 1.00 75.69 148 ALA A O 1
ATOM 1165 N N . LEU A 1 149 ? -2.845 8.085 18.711 1.00 72.06 149 LEU A N 1
ATOM 1166 C CA . LEU A 1 149 ? -3.670 8.051 17.500 1.00 72.06 149 LEU A CA 1
ATOM 1167 C C . LEU A 1 149 ? -4.069 6.614 17.149 1.00 72.06 149 LEU A C 1
ATOM 1169 O O . LEU A 1 149 ? -5.235 6.349 16.851 1.00 72.06 149 LEU A O 1
ATOM 1173 N N . ARG A 1 150 ? -3.130 5.670 17.285 1.00 73.44 150 ARG A N 1
ATOM 1174 C CA . ARG A 1 150 ? -3.362 4.238 17.050 1.00 73.44 150 ARG A CA 1
ATOM 1175 C C . ARG A 1 150 ? -4.428 3.648 17.973 1.00 73.44 150 ARG A C 1
ATOM 1177 O O . ARG A 1 150 ? -5.266 2.875 17.516 1.00 73.44 150 ARG A O 1
ATOM 1184 N N . LEU A 1 151 ? -4.393 3.997 19.259 1.00 72.00 151 LEU A N 1
ATOM 1185 C CA . LEU A 1 151 ? -5.358 3.510 20.250 1.00 72.00 151 LEU A CA 1
ATOM 1186 C C . LEU A 1 151 ? -6.764 4.077 20.020 1.00 72.00 151 LEU A C 1
ATOM 1188 O O . LEU A 1 151 ? -7.748 3.404 20.308 1.00 72.00 151 LEU A O 1
ATOM 1192 N N . ARG A 1 152 ? -6.864 5.298 19.482 1.00 78.31 152 ARG A N 1
ATOM 1193 C CA . ARG A 1 152 ? -8.148 5.959 19.211 1.00 78.31 152 ARG A CA 1
ATOM 1194 C C . ARG A 1 152 ? -8.824 5.459 17.941 1.00 78.31 152 ARG A C 1
ATOM 1196 O O . ARG A 1 152 ? -10.046 5.373 17.905 1.00 78.31 152 ARG A O 1
ATOM 1203 N N . SER A 1 153 ? -8.052 5.135 16.905 1.00 82.81 153 SER A N 1
ATOM 1204 C CA . SER A 1 153 ? -8.591 4.605 15.653 1.00 82.81 153 SER A CA 1
ATOM 1205 C C . SER A 1 153 ? -7.649 3.557 15.056 1.00 82.81 153 SER A C 1
ATOM 1207 O O . SER A 1 153 ? -6.720 3.901 14.321 1.00 82.81 153 SER A O 1
ATOM 1209 N N . PRO A 1 154 ? -7.895 2.256 15.309 1.00 86.06 154 PRO A N 1
ATOM 1210 C CA . PRO A 1 154 ? -7.143 1.183 14.664 1.00 86.06 154 PRO A CA 1
ATOM 1211 C C . PRO A 1 154 ? -7.183 1.292 13.135 1.00 86.06 154 PRO A C 1
ATOM 1213 O O . PRO A 1 154 ? -6.168 1.083 12.477 1.00 86.06 154 PRO A O 1
ATOM 1216 N N . ALA A 1 155 ? -8.329 1.689 12.569 1.00 89.69 155 ALA A N 1
ATOM 1217 C CA . ALA A 1 155 ? -8.492 1.889 11.130 1.00 89.69 155 ALA A CA 1
ATOM 1218 C C . ALA A 1 155 ? -7.539 2.957 10.566 1.00 89.69 155 ALA A C 1
ATOM 1220 O O . ALA A 1 155 ? -7.026 2.774 9.468 1.00 89.69 155 ALA A O 1
ATOM 1221 N N . LEU A 1 156 ? -7.247 4.025 11.322 1.00 90.00 156 LEU A N 1
ATOM 1222 C CA . LEU A 1 156 ? -6.284 5.051 10.912 1.00 90.00 156 LEU A CA 1
ATOM 1223 C C . LEU A 1 156 ? -4.862 4.482 10.828 1.00 90.00 156 LEU A C 1
ATOM 1225 O O . LEU A 1 156 ? -4.164 4.736 9.855 1.00 90.00 156 LEU A O 1
ATOM 1229 N N . PHE A 1 157 ? -4.448 3.677 11.812 1.00 90.06 157 PHE A N 1
ATOM 1230 C CA . PHE A 1 157 ? -3.139 3.015 11.791 1.00 90.06 157 PHE A CA 1
ATOM 1231 C C . PHE A 1 157 ? -3.003 2.085 10.581 1.00 90.06 157 PHE A C 1
ATOM 1233 O O . PHE A 1 157 ? -2.049 2.188 9.818 1.00 90.06 157 PHE A O 1
ATOM 1240 N N . TYR A 1 158 ? -3.974 1.195 10.387 1.00 92.81 158 TYR A N 1
ATOM 1241 C CA . TYR A 1 158 ? -3.959 0.236 9.284 1.00 92.81 158 TYR A CA 1
ATOM 1242 C C . TYR A 1 158 ? -4.049 0.919 7.914 1.00 92.81 158 TYR A C 1
ATOM 1244 O O . TYR A 1 158 ? -3.349 0.524 6.984 1.00 92.81 158 TYR A O 1
ATOM 1252 N N . GLY A 1 159 ? -4.849 1.979 7.804 1.00 93.81 159 GLY A N 1
ATOM 1253 C CA . GLY A 1 159 ? -4.934 2.781 6.590 1.00 93.81 159 GLY A CA 1
ATOM 1254 C C . GLY A 1 159 ? -3.642 3.539 6.302 1.00 93.81 159 GLY A C 1
ATOM 1255 O O . GLY A 1 159 ? -3.216 3.566 5.156 1.00 93.81 159 GLY A O 1
ATOM 1256 N N . ALA A 1 160 ? -2.965 4.069 7.327 1.00 92.19 160 ALA A N 1
ATOM 1257 C CA . ALA A 1 160 ? -1.655 4.700 7.176 1.00 92.19 160 ALA A CA 1
ATOM 1258 C C . ALA A 1 160 ? -0.582 3.707 6.700 1.00 92.19 160 ALA A C 1
ATOM 1260 O O . ALA A 1 160 ? 0.222 4.060 5.842 1.00 92.19 160 ALA A O 1
ATOM 1261 N N . VAL A 1 161 ? -0.585 2.465 7.207 1.00 92.25 161 VAL A N 1
ATOM 1262 C CA . VAL A 1 161 ? 0.314 1.403 6.717 1.00 92.25 161 VAL A CA 1
ATOM 1263 C C . VAL A 1 161 ? 0.085 1.141 5.229 1.00 92.25 161 VAL A C 1
ATOM 1265 O O . VAL A 1 161 ? 1.046 1.139 4.464 1.00 92.25 161 VAL A O 1
ATOM 1268 N N . LEU A 1 162 ? -1.173 0.948 4.819 1.00 95.31 162 LEU A N 1
ATOM 1269 C CA . LEU A 1 162 ? -1.513 0.686 3.419 1.00 95.31 162 LEU A CA 1
ATOM 1270 C C . LEU A 1 162 ? -1.160 1.881 2.519 1.00 95.31 162 LEU A C 1
ATOM 1272 O O . LEU A 1 162 ? -0.513 1.707 1.495 1.00 95.31 162 LEU A O 1
ATOM 1276 N N . PHE A 1 163 ? -1.492 3.101 2.940 1.00 93.69 163 PHE A N 1
ATOM 1277 C CA . PHE A 1 163 ? -1.188 4.312 2.179 1.00 93.69 163 PHE A CA 1
ATOM 1278 C C . PHE A 1 163 ? 0.322 4.547 2.023 1.00 93.69 163 PHE A C 1
ATOM 1280 O O . PHE A 1 163 ? 0.785 4.941 0.958 1.00 93.69 163 PHE A O 1
ATOM 1287 N N . LEU A 1 164 ? 1.122 4.270 3.057 1.00 92.38 164 LEU A N 1
ATOM 1288 C CA . LEU A 1 164 ? 2.581 4.362 2.955 1.00 92.38 164 LEU A CA 1
ATOM 1289 C C . LEU A 1 164 ? 3.174 3.262 2.072 1.00 92.38 164 LEU A C 1
ATOM 1291 O O . LEU A 1 164 ? 4.145 3.525 1.365 1.00 92.38 164 LEU A O 1
ATOM 1295 N N . PHE A 1 165 ? 2.593 2.060 2.081 1.00 93.44 165 PHE A N 1
ATOM 1296 C CA . PHE A 1 165 ? 2.956 1.015 1.126 1.00 93.44 165 PHE A CA 1
ATOM 1297 C C . PHE A 1 165 ? 2.684 1.472 -0.313 1.00 93.44 165 PHE A C 1
ATOM 1299 O O . PHE A 1 165 ? 3.564 1.362 -1.163 1.00 93.44 165 PHE A O 1
ATOM 1306 N N . ASP A 1 166 ? 1.514 2.056 -0.570 1.00 93.06 166 ASP A N 1
ATOM 1307 C CA . ASP A 1 166 ? 1.151 2.587 -1.884 1.00 93.06 166 ASP A CA 1
ATOM 1308 C C . ASP A 1 166 ? 2.129 3.673 -2.353 1.00 93.06 166 ASP A C 1
ATOM 1310 O O . ASP A 1 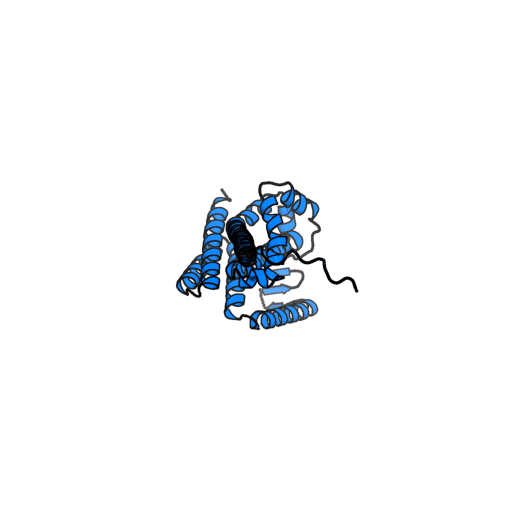166 ? 2.607 3.648 -3.488 1.00 93.06 166 ASP A O 1
ATOM 1314 N N . LEU A 1 167 ? 2.495 4.603 -1.467 1.00 91.94 167 LEU A N 1
ATOM 1315 C CA . LEU A 1 167 ? 3.498 5.626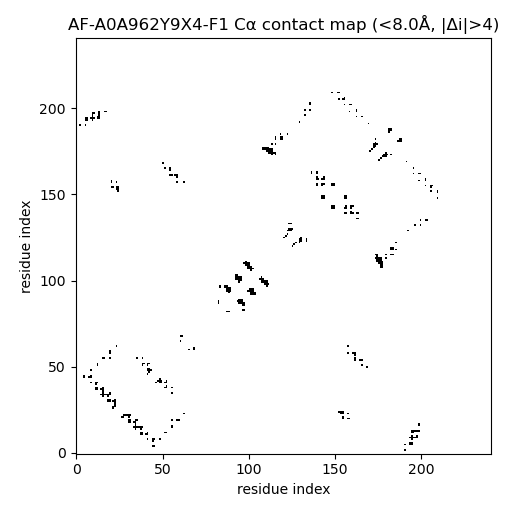 -1.766 1.00 91.94 167 LEU A CA 1
ATOM 1316 C C . LEU A 1 167 ? 4.884 5.024 -2.027 1.00 91.94 167 LEU A C 1
ATOM 1318 O O . LEU A 1 167 ? 5.585 5.489 -2.926 1.00 91.94 167 LEU A O 1
ATOM 1322 N N . LEU A 1 168 ? 5.277 3.988 -1.280 1.00 92.44 168 LEU A N 1
ATOM 1323 C CA . LEU A 1 168 ? 6.536 3.277 -1.500 1.00 92.44 168 LEU A CA 1
ATOM 1324 C C . LEU A 1 168 ? 6.555 2.597 -2.873 1.00 92.44 168 LEU A C 1
ATOM 1326 O O . LEU A 1 168 ? 7.557 2.680 -3.579 1.00 92.44 168 LEU A O 1
ATOM 1330 N N . VAL A 1 169 ? 5.448 1.973 -3.275 1.00 91.38 169 VAL A N 1
ATOM 1331 C CA . VAL A 1 169 ? 5.287 1.395 -4.614 1.00 91.38 169 VAL A CA 1
ATOM 1332 C C . VAL A 1 169 ? 5.463 2.462 -5.688 1.00 91.38 169 VAL A C 1
ATOM 1334 O O . VAL A 1 169 ? 6.248 2.263 -6.614 1.00 91.38 169 VAL A O 1
ATOM 1337 N N . LEU A 1 170 ? 4.777 3.603 -5.566 1.00 90.12 170 LEU A N 1
ATOM 1338 C CA . LEU A 1 170 ? 4.897 4.696 -6.535 1.00 90.12 170 LEU A CA 1
ATOM 1339 C C . LEU A 1 170 ? 6.321 5.253 -6.584 1.00 90.12 170 LEU A C 1
ATOM 1341 O O . LEU A 1 170 ? 6.834 5.536 -7.665 1.00 90.12 170 LEU A O 1
ATOM 1345 N N . TYR A 1 171 ? 6.978 5.368 -5.430 1.00 90.38 171 TYR A N 1
ATOM 1346 C CA . TYR A 1 171 ? 8.371 5.785 -5.349 1.00 90.38 171 TYR A CA 1
ATOM 1347 C C . TYR A 1 171 ? 9.294 4.812 -6.092 1.00 90.38 171 TYR A C 1
ATOM 1349 O O . TYR A 1 171 ? 10.050 5.229 -6.965 1.00 90.38 171 TYR A O 1
ATOM 1357 N N . VAL A 1 172 ? 9.197 3.509 -5.818 1.00 89.75 172 VAL A N 1
ATOM 1358 C CA . VAL A 1 172 ? 9.997 2.497 -6.524 1.00 89.75 172 VAL A CA 1
ATOM 1359 C C . VAL A 1 172 ? 9.711 2.540 -8.025 1.00 89.75 172 VAL A C 1
ATOM 1361 O O . VAL A 1 172 ? 10.640 2.584 -8.826 1.00 89.75 172 VAL A O 1
ATOM 1364 N N . LEU A 1 173 ? 8.441 2.616 -8.420 1.00 88.44 173 LEU A N 1
ATOM 1365 C CA . LEU A 1 173 ? 8.045 2.637 -9.823 1.00 88.44 173 LEU A CA 1
ATOM 1366 C C . LEU A 1 173 ? 8.627 3.844 -10.575 1.00 88.44 173 LEU A C 1
ATOM 1368 O O . LEU A 1 173 ? 9.227 3.673 -11.633 1.00 88.44 173 LEU A O 1
ATOM 1372 N N . PHE A 1 174 ? 8.493 5.057 -10.037 1.00 88.38 174 PHE A N 1
ATOM 1373 C CA . PHE A 1 174 ? 8.890 6.278 -10.746 1.00 88.38 174 PHE A CA 1
ATOM 1374 C C . PHE A 1 174 ? 10.362 6.665 -10.594 1.00 88.38 174 PHE A C 1
ATOM 1376 O O . PHE A 1 174 ? 10.835 7.499 -11.364 1.00 88.38 174 PHE A O 1
ATOM 1383 N N . PHE A 1 175 ? 11.089 6.081 -9.639 1.00 89.94 175 PHE A N 1
ATOM 1384 C CA . PHE A 1 175 ? 12.506 6.394 -9.428 1.00 89.94 175 PHE A CA 1
ATOM 1385 C C . PHE A 1 175 ? 13.447 5.251 -9.778 1.00 89.94 175 PHE A C 1
ATOM 1387 O O . PHE A 1 175 ? 14.601 5.530 -10.078 1.00 89.94 175 PHE A O 1
ATOM 1394 N N . PHE A 1 176 ? 12.989 3.998 -9.751 1.00 88.19 176 PHE A N 1
ATOM 1395 C CA . PHE A 1 176 ? 13.854 2.828 -9.931 1.00 88.19 176 PHE A CA 1
ATOM 1396 C C . PHE A 1 176 ? 13.512 1.987 -11.161 1.00 88.19 176 PHE A C 1
ATOM 1398 O O . PHE A 1 176 ? 14.132 0.948 -11.356 1.00 88.19 176 PHE A O 1
ATOM 1405 N N . THR A 1 177 ? 12.551 2.398 -11.993 1.00 86.81 177 THR A N 1
ATOM 1406 C CA . THR A 1 177 ? 12.172 1.649 -13.202 1.00 86.81 177 THR A CA 1
ATOM 1407 C C . THR A 1 177 ? 12.094 2.550 -14.432 1.00 86.81 177 THR A C 1
ATOM 1409 O O . THR A 1 177 ? 12.035 3.774 -14.320 1.00 86.81 177 THR A O 1
ATOM 1412 N N . GLN A 1 178 ? 11.996 1.944 -15.619 1.00 84.19 178 GLN A N 1
ATOM 1413 C CA . GLN A 1 178 ? 11.774 2.662 -16.882 1.00 84.19 178 GLN A CA 1
ATOM 1414 C C . GLN A 1 178 ? 10.505 3.543 -16.878 1.00 84.19 178 GLN A C 1
ATOM 1416 O O . GLN A 1 178 ? 10.445 4.528 -17.616 1.00 84.19 178 GLN A O 1
ATOM 1421 N N . ALA A 1 179 ? 9.527 3.266 -16.001 1.00 82.62 179 ALA A N 1
ATOM 1422 C CA . ALA A 1 179 ? 8.328 4.094 -15.835 1.00 82.62 179 ALA A CA 1
ATOM 1423 C C . ALA A 1 179 ? 8.636 5.526 -15.359 1.00 82.62 179 ALA A C 1
ATOM 1425 O O . ALA A 1 179 ? 7.783 6.409 -15.465 1.00 82.62 179 ALA A O 1
ATOM 1426 N N . ALA A 1 180 ? 9.861 5.781 -14.891 1.00 82.31 180 ALA A N 1
ATOM 1427 C CA . ALA A 1 180 ? 10.381 7.107 -14.592 1.00 82.31 180 ALA A CA 1
ATOM 1428 C C . ALA A 1 180 ? 10.200 8.087 -15.769 1.00 82.31 180 ALA A C 1
ATOM 1430 O O . ALA A 1 180 ? 9.860 9.248 -15.548 1.00 82.31 180 ALA A O 1
ATOM 1431 N N . GLN A 1 181 ? 10.349 7.626 -17.017 1.00 80.81 181 GLN A N 1
ATOM 1432 C CA . GLN A 1 181 ? 10.155 8.465 -18.209 1.00 80.81 181 GLN A CA 1
ATOM 1433 C C . GLN A 1 181 ? 8.706 8.956 -18.333 1.00 80.81 181 GLN A C 1
ATOM 1435 O O . GLN A 1 181 ? 8.465 10.111 -18.666 1.00 80.81 181 GLN A O 1
ATOM 1440 N N . TRP A 1 182 ? 7.731 8.123 -17.961 1.00 77.81 182 TRP A N 1
ATOM 1441 C CA . TRP A 1 182 ? 6.309 8.476 -18.003 1.00 77.81 182 TRP A CA 1
ATOM 1442 C C . TRP A 1 182 ? 5.873 9.422 -16.878 1.00 77.81 182 TRP A C 1
ATOM 1444 O O . TRP A 1 182 ? 4.753 9.937 -16.911 1.00 77.81 182 TRP A O 1
ATOM 1454 N N . ALA A 1 183 ? 6.727 9.650 -15.874 1.00 71.38 183 ALA A N 1
ATOM 1455 C CA . ALA A 1 183 ? 6.493 10.682 -14.867 1.00 71.38 183 ALA A CA 1
ATOM 1456 C C . ALA A 1 183 ? 6.621 12.091 -15.465 1.00 71.38 183 ALA A C 1
ATOM 1458 O O . ALA A 1 183 ? 5.929 13.000 -15.014 1.00 71.38 183 ALA A O 1
ATOM 1459 N N . VAL A 1 184 ? 7.464 12.259 -16.492 1.00 72.19 184 VAL A N 1
ATOM 1460 C CA . VAL A 1 184 ? 7.693 13.547 -17.168 1.00 72.19 184 VAL A CA 1
ATOM 1461 C C . VAL A 1 184 ? 6.432 14.016 -17.894 1.00 72.19 184 VAL A C 1
ATOM 1463 O O . VAL A 1 184 ? 6.072 15.185 -17.802 1.00 72.19 184 VAL A O 1
ATOM 1466 N N . ASP A 1 185 ? 5.698 13.092 -18.515 1.00 73.62 185 ASP A N 1
ATOM 1467 C CA . ASP A 1 185 ? 4.459 13.396 -19.243 1.00 73.62 185 ASP A CA 1
ATOM 1468 C C . ASP A 1 185 ? 3.225 13.532 -18.330 1.00 73.62 185 ASP A C 1
ATOM 1470 O O . ASP A 1 185 ? 2.102 13.673 -18.823 1.00 73.62 185 ASP A O 1
ATOM 1474 N N . ALA A 1 186 ? 3.401 13.418 -17.003 1.00 73.06 186 ALA A N 1
ATOM 1475 C CA . ALA A 1 186 ? 2.394 13.498 -15.929 1.00 73.06 186 ALA A CA 1
ATOM 1476 C C . ALA A 1 186 ? 1.182 12.538 -16.020 1.00 73.06 186 ALA A C 1
ATOM 1478 O O . ALA A 1 186 ? 0.446 12.351 -15.048 1.00 73.06 186 ALA A O 1
ATOM 1479 N N . THR A 1 187 ? 0.962 11.889 -17.160 1.00 74.25 187 THR A N 1
ATOM 1480 C CA . THR A 1 187 ? -0.259 11.144 -17.476 1.00 74.25 187 THR A CA 1
ATOM 1481 C C . THR A 1 187 ? -0.341 9.854 -16.668 1.00 74.25 187 THR A C 1
ATOM 1483 O O . THR A 1 187 ? -1.357 9.582 -16.028 1.00 74.25 187 THR A O 1
ATOM 1486 N N . SER A 1 188 ? 0.742 9.076 -16.631 1.00 79.62 188 SER A N 1
ATOM 1487 C CA . SER A 1 188 ? 0.804 7.845 -15.834 1.00 79.62 188 SER A CA 1
ATOM 1488 C C . SER A 1 188 ? 0.781 8.140 -14.335 1.00 79.62 188 SER A C 1
ATOM 1490 O O . SER A 1 188 ? 0.145 7.415 -13.576 1.00 79.62 188 SER A O 1
ATOM 1492 N N . LEU A 1 189 ? 1.396 9.248 -13.916 1.00 81.50 189 LEU A N 1
ATOM 1493 C CA . LEU A 1 189 ? 1.417 9.686 -12.524 1.00 81.50 189 LEU A CA 1
ATOM 1494 C C . LEU A 1 189 ? 0.002 10.012 -12.018 1.00 81.50 189 LEU A C 1
ATOM 1496 O O . LEU A 1 189 ? -0.439 9.453 -11.016 1.00 81.50 189 LEU A O 1
ATOM 1500 N N . ASN A 1 190 ? -0.760 10.818 -12.766 1.00 84.31 190 ASN A N 1
ATOM 1501 C CA . ASN A 1 190 ? -2.149 11.150 -12.427 1.00 84.31 190 ASN A CA 1
ATOM 1502 C C . ASN A 1 190 ? -3.062 9.913 -12.385 1.00 84.31 190 ASN A C 1
ATOM 1504 O O . ASN A 1 190 ? -3.935 9.817 -11.524 1.00 84.31 190 ASN A O 1
ATOM 1508 N N . ARG A 1 191 ? -2.859 8.949 -13.293 1.00 86.81 191 ARG A N 1
ATOM 1509 C CA . ARG A 1 191 ? -3.639 7.701 -13.321 1.00 86.81 191 ARG A CA 1
ATOM 1510 C C . ARG A 1 191 ? -3.394 6.850 -12.080 1.00 86.81 191 ARG A C 1
ATOM 1512 O O . ARG A 1 191 ? -4.346 6.385 -11.468 1.00 86.81 191 ARG A O 1
ATOM 1519 N N . LEU A 1 192 ? -2.139 6.687 -11.671 1.00 88.38 192 LEU A N 1
ATOM 1520 C CA . LEU A 1 192 ? -1.822 5.873 -10.499 1.00 88.38 192 LEU A CA 1
ATOM 1521 C C . LEU A 1 192 ? -2.235 6.548 -9.184 1.00 88.38 192 LEU A C 1
ATOM 1523 O O . LEU A 1 192 ? -2.706 5.863 -8.278 1.00 88.38 192 LEU A O 1
ATOM 1527 N N . PHE A 1 193 ? -2.149 7.880 -9.091 1.00 87.94 193 PHE A N 1
ATOM 1528 C CA . PHE A 1 193 ? -2.683 8.610 -7.935 1.00 87.94 193 PHE A CA 1
ATOM 1529 C C . PHE A 1 193 ? -4.201 8.477 -7.796 1.00 87.94 193 PHE A C 1
ATOM 1531 O O . PHE A 1 193 ? -4.717 8.415 -6.677 1.00 87.94 193 PHE A O 1
ATOM 1538 N N . MET A 1 194 ? -4.919 8.363 -8.915 1.00 89.81 194 MET A N 1
ATOM 1539 C CA . MET A 1 194 ? -6.357 8.111 -8.903 1.00 89.81 194 MET A CA 1
ATOM 1540 C C . MET A 1 194 ? -6.699 6.824 -8.158 1.00 89.81 194 MET A C 1
ATOM 1542 O O . MET A 1 194 ? -7.611 6.853 -7.334 1.00 89.81 194 MET A O 1
ATOM 1546 N N . HIS A 1 195 ? -5.930 5.751 -8.362 1.00 91.62 195 HIS A N 1
ATOM 1547 C CA . HIS A 1 195 ? -6.185 4.455 -7.732 1.00 91.62 195 HIS A CA 1
ATOM 1548 C C . HIS A 1 195 ? -6.213 4.550 -6.206 1.00 91.62 195 HIS A C 1
ATOM 1550 O O . HIS A 1 195 ? -7.110 4.003 -5.574 1.00 91.62 195 HIS A O 1
ATOM 1556 N N . ILE A 1 196 ? -5.274 5.294 -5.619 1.00 91.25 196 ILE A N 1
ATOM 1557 C CA . ILE A 1 196 ? -5.111 5.391 -4.161 1.00 91.25 196 ILE A CA 1
ATOM 1558 C C . ILE A 1 196 ? -5.976 6.495 -3.536 1.00 91.25 196 ILE A C 1
ATOM 1560 O O . ILE A 1 196 ? -6.110 6.580 -2.313 1.00 91.25 196 ILE A O 1
ATOM 1564 N N . SER A 1 197 ? -6.592 7.342 -4.365 1.00 90.75 197 SER A N 1
ATOM 1565 C CA . SER A 1 197 ? -7.376 8.491 -3.913 1.00 90.75 197 SER A CA 1
ATOM 1566 C C . SER A 1 197 ? -8.560 8.143 -2.994 1.00 90.75 197 SER A C 1
ATOM 1568 O O . SER A 1 197 ? -8.736 8.865 -2.009 1.00 90.75 197 SER A O 1
ATOM 1570 N N . PRO A 1 198 ? -9.333 7.048 -3.186 1.00 92.94 198 PRO A N 1
ATOM 1571 C CA . PRO A 1 198 ? -10.448 6.739 -2.289 1.00 92.94 198 PRO A CA 1
ATOM 1572 C C . PRO A 1 198 ? -9.973 6.410 -0.871 1.00 92.94 198 PRO A C 1
ATOM 1574 O O . PRO A 1 198 ? -10.572 6.864 0.105 1.00 92.94 198 PRO A O 1
ATOM 1577 N N . LEU A 1 199 ? -8.867 5.666 -0.753 1.00 93.00 199 LEU A N 1
ATOM 1578 C CA . LEU A 1 199 ? -8.238 5.357 0.532 1.00 93.00 199 LEU A CA 1
ATOM 1579 C C . LEU A 1 199 ? -7.780 6.641 1.226 1.00 93.00 199 LEU A C 1
ATOM 1581 O O . LEU A 1 199 ? -8.043 6.845 2.409 1.00 93.00 199 LEU A O 1
ATOM 1585 N N . ALA A 1 200 ? -7.133 7.530 0.482 1.00 90.50 200 ALA A N 1
ATOM 1586 C CA . ALA A 1 200 ? -6.634 8.782 1.018 1.00 90.50 200 ALA A CA 1
ATOM 1587 C C . ALA A 1 200 ? -7.759 9.714 1.505 1.00 90.50 200 ALA A C 1
ATOM 1589 O O . ALA A 1 200 ? -7.689 10.253 2.610 1.00 90.50 200 ALA A O 1
ATOM 1590 N N . VAL A 1 201 ? -8.840 9.846 0.728 1.00 90.31 201 VAL A N 1
ATOM 1591 C CA . VAL A 1 201 ? -10.038 10.598 1.134 1.00 90.31 201 VAL A CA 1
ATOM 1592 C C . VAL A 1 201 ? -10.656 9.992 2.392 1.00 90.31 201 VAL A C 1
ATOM 1594 O O . VAL A 1 201 ? -11.001 10.715 3.326 1.00 90.31 201 VAL A O 1
ATOM 1597 N N . PHE A 1 202 ? -10.747 8.667 2.474 1.00 91.69 202 PHE A N 1
ATOM 1598 C CA . PHE A 1 202 ? -11.230 8.002 3.680 1.00 91.69 202 PHE A CA 1
ATOM 1599 C C . PHE A 1 202 ? -10.348 8.281 4.905 1.00 91.69 202 PHE A C 1
ATOM 1601 O O . PHE A 1 202 ? -10.867 8.533 5.995 1.00 91.69 202 PHE A O 1
ATOM 1608 N N . LEU A 1 203 ? -9.023 8.304 4.737 1.00 90.19 203 LEU A N 1
ATOM 1609 C CA . LEU A 1 203 ? -8.097 8.653 5.815 1.00 90.19 203 LEU A CA 1
ATOM 1610 C C . LEU A 1 203 ? -8.259 10.103 6.283 1.00 90.19 203 LEU A C 1
ATOM 1612 O O . LEU A 1 203 ? -8.182 10.341 7.489 1.00 90.19 203 LEU A O 1
ATOM 1616 N N . LEU A 1 204 ? -8.557 11.051 5.384 1.00 87.88 204 LEU A N 1
ATOM 1617 C CA . LEU A 1 204 ? -8.908 12.426 5.773 1.00 87.88 204 LEU A CA 1
ATOM 1618 C C . LEU A 1 204 ? -10.131 12.445 6.689 1.00 87.88 204 LEU A C 1
ATOM 1620 O O . LEU A 1 204 ? -10.108 13.098 7.735 1.00 87.88 204 LEU A O 1
ATOM 1624 N N . PHE A 1 205 ? -11.180 11.698 6.337 1.00 89.00 205 PHE A N 1
ATOM 1625 C CA . PHE A 1 205 ? -12.376 11.611 7.170 1.00 89.00 205 PHE A CA 1
ATOM 1626 C C . PHE A 1 205 ? -12.074 10.993 8.536 1.00 89.00 205 PHE A C 1
ATOM 1628 O O . PHE A 1 205 ? -12.441 11.580 9.555 1.00 89.00 205 PHE A O 1
ATOM 1635 N N . LEU A 1 206 ? -11.340 9.879 8.589 1.00 88.44 206 LEU A N 1
ATOM 1636 C CA . LEU A 1 206 ? -10.950 9.259 9.860 1.00 88.44 206 LEU A CA 1
ATOM 1637 C C . LEU A 1 206 ? -10.093 10.180 10.732 1.00 88.44 206 LEU A C 1
ATOM 1639 O O . LEU A 1 206 ? -10.281 10.234 11.949 1.00 88.44 206 LEU A O 1
ATOM 1643 N N . LEU A 1 207 ? -9.161 10.912 10.126 1.00 85.19 207 LEU A N 1
ATOM 1644 C CA . LEU A 1 207 ? -8.306 11.843 10.844 1.00 85.19 207 LEU A CA 1
ATOM 1645 C C . LEU A 1 207 ? -9.111 13.026 11.387 1.00 85.19 207 LEU A C 1
ATOM 1647 O O . LEU A 1 207 ? -8.980 13.368 12.562 1.00 85.19 207 LEU A O 1
ATOM 1651 N N . SER A 1 208 ? -9.978 13.617 10.560 1.00 83.56 208 SER A N 1
ATOM 1652 C CA . SER A 1 208 ? -10.854 14.714 10.981 1.00 83.56 208 SER A CA 1
ATOM 1653 C C . SER A 1 208 ? -11.746 14.293 12.154 1.00 83.56 208 SER A C 1
ATOM 1655 O O . SER A 1 208 ? -11.821 15.002 13.156 1.00 83.56 208 SER A O 1
ATOM 1657 N N . GLN A 1 209 ? -12.317 13.085 12.100 1.00 84.88 209 GLN A N 1
ATOM 1658 C CA . GLN A 1 209 ? -13.092 12.504 13.191 1.00 84.88 209 GLN A CA 1
ATOM 1659 C C . GLN A 1 209 ? -12.246 12.336 14.462 1.00 84.88 209 GLN A C 1
ATOM 1661 O O . GLN A 1 209 ? -12.680 12.733 15.543 1.00 84.88 209 GLN A O 1
ATOM 1666 N N . ALA A 1 210 ? -11.030 11.794 14.352 1.00 82.50 210 ALA A N 1
ATOM 1667 C CA . ALA A 1 210 ? -10.134 11.613 15.495 1.00 82.50 210 ALA A CA 1
ATOM 1668 C C . ALA A 1 210 ? -9.744 12.949 16.158 1.00 82.50 210 ALA A C 1
ATOM 1670 O O . ALA A 1 210 ? -9.649 13.025 17.387 1.00 82.50 210 ALA A O 1
ATOM 1671 N N . ILE A 1 211 ? -9.557 14.010 15.366 1.00 80.06 211 ILE A N 1
ATOM 1672 C CA . ILE A 1 211 ? -9.238 15.357 15.860 1.00 80.06 211 ILE A CA 1
ATOM 1673 C C . ILE A 1 211 ? -10.460 15.985 16.544 1.00 80.06 211 ILE A C 1
ATOM 1675 O O . ILE A 1 211 ? -10.349 16.453 17.682 1.00 80.06 211 ILE A O 1
ATOM 1679 N N . LEU A 1 212 ? -11.635 15.950 15.905 1.00 81.62 212 LEU A N 1
ATOM 1680 C CA . LEU A 1 212 ? -12.879 16.502 16.456 1.00 81.62 212 LEU A CA 1
ATOM 1681 C C . LEU A 1 212 ? -13.244 15.847 17.792 1.00 81.62 212 LEU A C 1
ATOM 1683 O O . LEU A 1 212 ? -13.534 16.546 18.763 1.00 81.62 212 LEU A O 1
ATOM 1687 N N . LEU A 1 213 ? -13.127 14.522 17.888 1.00 76.94 213 LEU A N 1
ATOM 1688 C CA . LEU A 1 213 ? -13.369 13.806 19.140 1.00 76.94 213 LEU A CA 1
ATOM 1689 C C . LEU A 1 213 ? -12.381 14.212 20.243 1.00 76.94 213 LEU A C 1
ATOM 1691 O O . LEU A 1 213 ? -12.772 14.291 21.403 1.00 76.94 213 LEU A O 1
ATOM 1695 N N . SER A 1 214 ? -11.129 14.539 19.903 1.00 69.94 214 SER A N 1
ATOM 1696 C CA . SER A 1 214 ? -10.137 14.957 20.902 1.00 69.94 214 SER A CA 1
ATOM 1697 C C . SER A 1 214 ? -10.448 16.326 21.522 1.00 69.94 214 SER A C 1
ATOM 1699 O O . SER A 1 214 ? -10.296 16.506 22.733 1.00 69.94 214 SER A O 1
ATOM 1701 N N . THR A 1 215 ? -10.953 17.269 20.720 1.00 68.12 215 THR A N 1
ATOM 1702 C CA . THR A 1 215 ? -11.324 18.617 21.183 1.00 68.12 215 THR A CA 1
ATOM 1703 C C . THR A 1 215 ? -12.614 18.633 22.011 1.00 68.12 215 THR A C 1
ATOM 1705 O O . THR A 1 215 ? -12.717 19.418 22.956 1.00 68.12 215 THR A O 1
ATOM 1708 N N . GLY A 1 216 ? -13.563 17.729 21.732 1.00 61.31 216 GLY A N 1
ATOM 1709 C CA . GLY A 1 216 ? -14.809 17.594 22.499 1.00 61.31 216 GLY A CA 1
ATOM 1710 C C . GLY A 1 216 ? -14.591 17.130 23.944 1.00 61.31 216 GLY A C 1
ATOM 1711 O O . GLY A 1 216 ? -15.123 17.735 24.875 1.00 61.31 216 GLY A O 1
ATOM 1712 N N . THR A 1 217 ? -13.739 16.121 24.158 1.00 57.41 217 THR A N 1
ATOM 1713 C CA . THR A 1 217 ? -13.415 15.610 25.506 1.00 57.41 217 THR A CA 1
ATOM 1714 C C . THR A 1 217 ? -12.682 16.620 26.392 1.00 57.41 217 THR A C 1
ATOM 1716 O O . THR A 1 217 ? -12.893 16.633 27.601 1.00 57.41 217 THR A O 1
ATOM 1719 N N . SER A 1 218 ? -11.847 17.495 25.818 1.00 55.31 218 SER A N 1
ATOM 1720 C CA . SER A 1 218 ? -11.118 18.513 26.593 1.00 55.31 218 SER A CA 1
ATOM 1721 C C . SER A 1 218 ? -12.023 19.650 27.078 1.00 55.31 218 SER A C 1
ATOM 1723 O O . SER A 1 218 ? -11.811 20.165 28.176 1.00 55.31 218 SER A O 1
ATOM 1725 N N . LYS A 1 219 ? -13.047 20.029 26.298 1.00 55.44 219 LYS A N 1
ATOM 1726 C CA . LYS A 1 219 ? -14.015 21.051 26.723 1.00 55.44 219 LYS A CA 1
ATOM 1727 C C . LYS A 1 219 ? -14.888 20.562 27.879 1.00 55.44 219 LYS A C 1
ATOM 1729 O O . LYS A 1 219 ? -15.015 21.293 28.852 1.00 55.44 219 LYS A O 1
ATOM 1734 N N . GLY A 1 220 ? -15.402 19.329 27.815 1.00 54.50 220 GLY A N 1
ATOM 1735 C CA . GLY A 1 220 ? -16.245 18.760 28.878 1.00 54.50 220 GLY A CA 1
ATOM 1736 C C . GLY A 1 220 ? -15.536 18.656 30.233 1.00 54.50 220 GLY A C 1
ATOM 1737 O O . GLY A 1 220 ? -16.080 19.096 31.241 1.00 54.50 220 GLY A O 1
ATOM 1738 N N . LEU A 1 221 ? -14.284 18.181 30.247 1.00 55.22 221 LEU A N 1
ATOM 1739 C CA . LEU A 1 221 ? -13.512 18.033 31.488 1.00 55.22 221 LEU A CA 1
ATOM 1740 C C . LEU A 1 221 ? -13.198 19.384 32.155 1.00 55.22 221 LEU A C 1
ATOM 1742 O O . LEU A 1 221 ? -13.250 19.508 33.375 1.00 55.22 221 LEU A O 1
ATOM 1746 N N . ASN A 1 222 ? -12.894 20.413 31.356 1.00 55.41 222 ASN A N 1
ATOM 1747 C CA . ASN A 1 222 ? -12.623 21.756 31.873 1.00 55.41 222 ASN A CA 1
ATOM 1748 C C . ASN A 1 222 ? -13.886 22.437 32.417 1.00 55.41 222 ASN A C 1
ATOM 1750 O O . ASN A 1 222 ? -13.790 23.198 33.375 1.00 55.41 222 ASN A O 1
ATOM 1754 N N . THR A 1 223 ? -15.063 22.162 31.845 1.00 55.78 223 THR A N 1
ATOM 1755 C CA . THR A 1 223 ? -16.333 22.700 32.361 1.00 55.78 223 THR A CA 1
ATOM 1756 C C . THR A 1 223 ? -16.734 22.027 33.677 1.00 55.78 223 THR A C 1
ATOM 1758 O O . THR A 1 223 ? -17.129 22.719 34.613 1.00 55.78 223 THR A O 1
ATOM 1761 N N . GLU A 1 224 ? -16.551 20.707 33.805 1.00 55.59 224 GLU A N 1
ATOM 1762 C CA . GLU A 1 224 ? -16.813 19.996 35.064 1.00 55.59 224 GLU A CA 1
ATOM 1763 C C . GLU A 1 224 ? -15.845 20.416 36.179 1.00 55.59 224 GLU A C 1
ATOM 1765 O O . GLU A 1 224 ? -16.291 20.733 37.281 1.00 55.59 224 GLU A O 1
ATOM 1770 N N . LEU A 1 225 ? -14.544 20.532 35.890 1.00 57.16 225 LEU A N 1
ATOM 1771 C CA . LEU A 1 225 ? -13.548 20.993 36.867 1.00 57.16 225 LEU A CA 1
ATOM 1772 C C . LEU A 1 225 ? -13.775 22.447 37.307 1.00 57.16 225 LEU A C 1
ATOM 1774 O O . LEU A 1 225 ? -13.554 22.768 38.471 1.00 57.16 225 LEU A O 1
ATOM 1778 N N . GLN A 1 226 ? -14.257 23.321 36.418 1.00 56.66 226 GLN A N 1
ATOM 1779 C CA . GLN A 1 226 ? -14.629 24.694 36.781 1.00 56.66 226 GLN A CA 1
ATOM 1780 C C . GLN A 1 226 ? -15.924 24.764 37.603 1.00 56.66 226 GLN A C 1
ATOM 1782 O O . GLN A 1 226 ? -16.052 25.647 38.445 1.00 56.66 226 GLN A O 1
ATOM 1787 N N . SER A 1 227 ? -16.859 23.828 37.412 1.00 56.84 227 SER A N 1
ATOM 1788 C CA . SER A 1 227 ? -18.079 23.732 38.228 1.00 56.84 227 SER A CA 1
ATOM 1789 C C . SER A 1 227 ? -17.862 23.055 39.590 1.00 56.84 227 SER A C 1
ATOM 1791 O O . SER A 1 227 ? -18.640 23.273 40.516 1.00 56.84 227 SER A O 1
ATOM 1793 N N . ALA A 1 228 ? -16.795 22.261 39.729 1.00 57.81 228 ALA A N 1
ATOM 1794 C CA . ALA A 1 228 ? -16.470 21.509 40.939 1.00 57.81 228 ALA A CA 1
ATOM 1795 C C . ALA A 1 228 ? -15.635 22.296 41.969 1.00 57.81 228 ALA A C 1
ATOM 1797 O O . ALA A 1 228 ? -15.409 21.788 43.066 1.00 57.81 228 ALA A O 1
ATOM 1798 N N . VAL A 1 229 ? -15.184 23.519 41.656 1.00 57.56 229 VAL A N 1
ATOM 1799 C CA . VAL A 1 229 ? -14.491 24.406 42.608 1.00 57.56 229 VAL A CA 1
ATOM 1800 C C . VAL A 1 229 ? -15.492 25.434 43.157 1.00 57.56 229 VAL A C 1
ATOM 1802 O O . VAL A 1 229 ? -15.857 26.370 42.444 1.00 57.56 229 VAL A O 1
ATOM 1805 N N . PRO A 1 230 ? -15.950 25.311 44.419 1.00 58.19 230 PRO A N 1
ATOM 1806 C CA . PRO A 1 230 ? -16.854 26.286 45.015 1.00 58.19 230 PRO A CA 1
ATOM 1807 C C . PRO A 1 230 ? -16.147 27.647 45.175 1.00 58.19 230 PRO A C 1
ATOM 1809 O O . PRO A 1 230 ? -15.003 27.680 45.635 1.00 58.19 230 PRO A O 1
ATOM 1812 N N . PRO A 1 231 ? -16.810 28.787 44.903 1.00 54.97 231 PRO A N 1
ATOM 1813 C CA . PRO A 1 231 ? -16.217 30.133 44.973 1.00 54.97 231 PRO A CA 1
ATOM 1814 C C . PRO A 1 231 ? -15.861 30.637 46.393 1.00 54.97 231 PRO A C 1
ATOM 1816 O O . PRO A 1 231 ? -15.724 31.839 46.611 1.00 54.97 231 PRO A O 1
ATOM 1819 N N . ALA A 1 232 ? -15.685 29.756 47.382 1.00 53.75 232 ALA A N 1
ATOM 1820 C CA . ALA A 1 232 ? -15.606 30.128 48.796 1.00 53.75 232 ALA A CA 1
ATOM 1821 C C . ALA A 1 232 ? -14.189 30.200 49.407 1.00 53.75 232 ALA A C 1
ATOM 1823 O O . ALA A 1 232 ? -14.083 30.536 50.582 1.00 53.75 232 ALA A O 1
ATOM 1824 N N . GLN A 1 233 ? -13.096 29.925 48.678 1.00 51.34 233 GLN A N 1
ATOM 1825 C CA . GLN A 1 233 ? -11.751 29.840 49.297 1.00 51.34 233 GLN A CA 1
ATOM 1826 C C . GLN A 1 233 ? -10.711 30.894 48.871 1.00 51.34 233 GLN A C 1
ATOM 1828 O O . GLN A 1 233 ? -9.554 30.798 49.265 1.00 51.34 233 GLN A O 1
ATOM 1833 N N . LEU A 1 234 ? -11.093 31.960 48.158 1.00 51.78 234 LEU A N 1
ATOM 1834 C CA . LEU A 1 234 ? -10.157 33.023 47.730 1.00 51.78 234 LEU A CA 1
ATOM 1835 C C . LEU A 1 234 ? -10.199 34.315 48.572 1.00 51.78 234 LEU A C 1
ATOM 1837 O O . LEU A 1 234 ? -9.921 35.400 48.065 1.00 51.78 234 LEU A O 1
ATOM 1841 N N . LYS A 1 235 ? -10.507 34.233 49.871 1.00 50.84 235 LYS A N 1
ATOM 1842 C CA . LYS A 1 235 ? -10.349 35.374 50.793 1.00 50.84 235 LYS A CA 1
ATOM 1843 C C . LYS A 1 235 ? -9.777 34.944 52.141 1.00 50.84 235 LYS A C 1
ATOM 1845 O O . LYS A 1 235 ? -10.532 34.727 53.080 1.00 50.84 235 LYS A O 1
ATOM 1850 N N . ASN A 1 236 ? -8.449 34.875 52.252 1.00 47.66 236 ASN A N 1
ATOM 1851 C CA . ASN A 1 236 ? -7.793 35.168 53.531 1.00 47.66 236 ASN A CA 1
ATOM 1852 C C . ASN A 1 236 ? -6.313 35.578 53.366 1.00 47.66 236 ASN A C 1
ATOM 1854 O O . ASN A 1 236 ? -5.425 34.730 53.428 1.00 47.66 236 ASN A O 1
ATOM 1858 N N . PRO A 1 237 ? -6.011 36.874 53.166 1.00 55.41 237 PRO A N 1
ATOM 1859 C CA . PRO A 1 237 ? -4.673 37.414 53.356 1.00 55.41 237 PRO A CA 1
ATOM 1860 C C . PRO 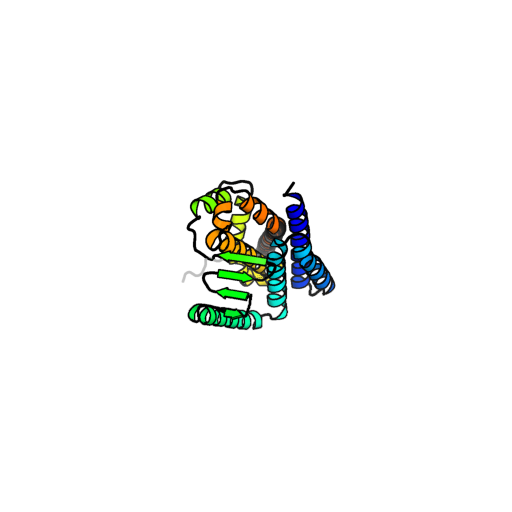A 1 237 ? -4.546 37.907 54.804 1.00 55.41 237 PRO A C 1
ATOM 1862 O O . PRO A 1 237 ? -4.695 39.094 55.076 1.00 55.41 237 PRO A O 1
ATOM 1865 N N . ALA A 1 238 ? -4.334 36.996 55.754 1.00 52.47 238 ALA A N 1
ATOM 1866 C CA . ALA A 1 238 ? -4.087 37.379 57.145 1.00 52.47 238 ALA A CA 1
ATOM 1867 C C . ALA A 1 238 ? -3.313 36.303 57.917 1.00 52.47 238 ALA A C 1
ATOM 1869 O O . ALA A 1 238 ? -3.845 35.693 58.835 1.00 52.47 238 ALA A O 1
ATOM 1870 N N . VAL A 1 239 ? -2.037 36.104 57.575 1.00 46.47 239 VAL A N 1
ATOM 1871 C CA . VAL A 1 239 ? -1.021 35.706 58.564 1.00 46.47 239 VAL A CA 1
ATOM 1872 C C . VAL A 1 239 ? 0.250 36.495 58.259 1.00 46.47 239 VAL A C 1
ATOM 1874 O O . VAL A 1 239 ? 1.162 36.032 57.585 1.00 46.47 239 VAL A O 1
ATOM 1877 N N . ALA A 1 240 ? 0.254 37.745 58.718 1.00 46.34 240 ALA A N 1
ATOM 1878 C CA . ALA A 1 240 ? 1.472 38.446 59.080 1.00 46.34 240 ALA A CA 1
ATOM 1879 C C . ALA A 1 240 ? 1.627 38.282 60.594 1.00 46.34 240 ALA A C 1
ATOM 1881 O O . ALA A 1 240 ? 0.815 38.829 61.345 1.00 46.34 240 ALA A O 1
ATOM 1882 N N . ARG A 1 241 ? 2.616 37.494 61.013 1.00 47.50 241 ARG A N 1
ATOM 1883 C CA . ARG A 1 241 ? 3.414 37.648 62.237 1.00 47.50 241 ARG A CA 1
ATOM 1884 C C . ARG A 1 241 ? 4.509 36.595 62.257 1.00 47.50 241 ARG A C 1
ATOM 1886 O O . ARG A 1 241 ? 4.177 35.420 61.997 1.00 47.50 241 ARG A O 1
#

Mean predicted aligned error: 9.36 Å